Protein AF-A0A7H4PB86-F1 (afdb_monomer)

Foldseek 3Di:
DDDDDDAAQAEEEADDDLCVLVVVCCVVDVDNHHYHYDPAQLVVLQVQQVVCVVVLLRHGYEYEFEFAVRLLSCLVSQQVQQVVLGAYEYEYEDAQLVPPPPPDPNWDDDPVDPVDTSLVSSVVRALAEEECSAQVVVLVLVVVSCVQSLASQRHGYHYYYYYSVRSPDDDDDDVVSVPDDDDDHDDDDDDPVLVVVVVVLLLPWQQEEEDEDSQCVSVVCLVVVVVVLVVSLVRRYPPNVRSDHVNDDVDPPDCCQCFPVHDPVSLVSLLVTQEYEYEQDLCPPRNCVSVVSVVVPPHRYYHYDHPHPVSRCNRDDDPDDPDDDDDDPDDDDDDDDDDPDDDDDDDDDDDDDDDD

Secondary structure (DSSP, 8-state):
------SEEEEEE---GGGHHHHHHHHH--TTPEEEE-SSHHHHHHHHHHHHHHTTTS-EEEEEE-STHHHHHHHHHHHHHHHTT--EEEEEEE--TT--SSSPTT----TT-TT--GGGGHHHH-SEEEE-SSTTHHHHHHHHHHHHHH-TTT-SEEEEEEETTGGG------HHHHSPP------PPPPHHHHHHHHHHHHH-SSEEEEE-HHHHHTT-HHHHHHHHHHHHHHH-SSTTS---TT-SS-S-----SSTTS-HHHHHHHHT-SEEEEES----HHHHHHHHHHTTSTT-EEEEE-S-HHHHHTT---SS------------PPPP--------------------

pLDDT: mean 74.35, std 25.49, range [21.22, 98.75]

Mean predicted aligned error: 12.19 Å

Radius of gyration: 25.74 Å; Cα contacts (8 Å, |Δi|>4): 543; chains: 1; bounding box: 58×72×65 Å

Structure (mmCIF, N/CA/C/O backbone):
data_AF-A0A7H4PB86-F1
#
_entry.id   AF-A0A7H4PB86-F1
#
loop_
_atom_site.group_PDB
_atom_site.id
_atom_site.type_symbol
_atom_site.label_atom_id
_atom_site.label_alt_id
_atom_site.label_comp_id
_atom_site.label_asym_id
_atom_site.label_entity_id
_atom_site.label_seq_id
_atom_site.pdbx_PDB_ins_code
_atom_site.Cartn_x
_atom_site.Cartn_y
_atom_site.Cartn_z
_atom_site.occupancy
_atom_site.B_iso_or_equiv
_atom_site.auth_seq_id
_atom_site.auth_comp_id
_atom_site.auth_asym_id
_atom_site.auth_atom_id
_atom_site.pdbx_PDB_model_num
ATOM 1 N N . MET A 1 1 ? -28.461 5.124 -7.183 1.00 43.75 1 MET A N 1
ATOM 2 C CA . MET A 1 1 ? -27.280 4.560 -7.883 1.00 43.75 1 MET A CA 1
ATOM 3 C C . MET A 1 1 ? -25.994 4.919 -7.143 1.00 43.75 1 MET A C 1
ATOM 5 O O . MET A 1 1 ? -25.852 6.053 -6.702 1.00 43.75 1 MET A O 1
ATOM 9 N N . ALA A 1 2 ? -25.059 3.979 -6.976 1.00 64.19 2 ALA A N 1
ATOM 10 C CA . ALA A 1 2 ? -23.764 4.270 -6.355 1.00 64.19 2 ALA A CA 1
ATOM 11 C C . ALA A 1 2 ? -22.900 5.148 -7.283 1.00 64.19 2 ALA A C 1
ATOM 13 O O . ALA A 1 2 ? -22.691 4.803 -8.445 1.00 64.19 2 ALA A O 1
ATOM 14 N N . LYS A 1 3 ? -22.388 6.279 -6.777 1.00 76.19 3 LYS A N 1
ATOM 15 C CA . LYS A 1 3 ? -21.537 7.202 -7.547 1.00 76.19 3 LYS A CA 1
ATOM 16 C C . LYS A 1 3 ? -20.214 6.515 -7.912 1.00 76.19 3 LYS A C 1
ATOM 18 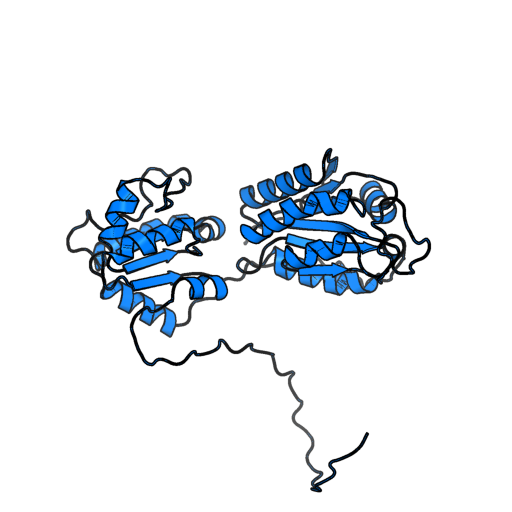O O . LYS A 1 3 ? -19.423 6.191 -7.020 1.00 76.19 3 LYS A O 1
ATOM 23 N N . LYS A 1 4 ? -19.989 6.288 -9.211 1.00 83.69 4 LYS A N 1
ATOM 24 C CA . LYS A 1 4 ? -18.736 5.749 -9.764 1.00 83.69 4 LYS A CA 1
ATOM 25 C C . LYS A 1 4 ? -17.673 6.851 -9.789 1.00 83.69 4 LYS A C 1
ATOM 27 O O . LYS A 1 4 ? -17.987 8.010 -10.046 1.00 83.69 4 LYS A O 1
ATOM 32 N N . HIS A 1 5 ? -16.425 6.493 -9.509 1.00 87.00 5 HIS A N 1
ATOM 33 C CA . HIS A 1 5 ? -15.279 7.396 -9.612 1.00 87.00 5 HIS A CA 1
ATOM 34 C C . HIS A 1 5 ? -14.124 6.649 -10.269 1.00 87.00 5 HIS A C 1
ATOM 36 O O . HIS A 1 5 ? -13.956 5.456 -10.020 1.00 87.00 5 HIS A O 1
ATOM 42 N N . LYS A 1 6 ? -13.329 7.352 -11.078 1.00 90.81 6 LYS A N 1
ATOM 43 C CA . LYS A 1 6 ? -12.067 6.822 -11.597 1.00 90.81 6 LYS A CA 1
ATOM 44 C C . LYS A 1 6 ? -11.069 6.692 -10.447 1.00 90.81 6 LYS A C 1
ATOM 46 O O . LYS A 1 6 ? -10.888 7.655 -9.695 1.00 90.81 6 LYS A O 1
ATOM 51 N N . PHE A 1 7 ? -10.487 5.503 -10.290 1.00 94.56 7 PHE A N 1
ATOM 52 C CA . PHE A 1 7 ? -9.595 5.198 -9.172 1.00 94.56 7 PHE A CA 1
ATOM 53 C C . PHE A 1 7 ? -8.207 5.811 -9.382 1.00 94.56 7 PHE A C 1
ATOM 55 O O . PHE A 1 7 ? -7.766 6.590 -8.546 1.00 94.56 7 PHE A O 1
ATOM 62 N N . VAL A 1 8 ? -7.563 5.555 -10.523 1.00 95.62 8 VAL A N 1
ATOM 63 C CA . VAL A 1 8 ? -6.293 6.197 -10.896 1.00 95.62 8 VAL A CA 1
ATOM 64 C C . VAL A 1 8 ? -6.599 7.497 -11.638 1.00 95.62 8 VAL A C 1
ATOM 66 O O . VAL A 1 8 ? -7.150 7.475 -12.738 1.00 95.62 8 VAL A O 1
ATOM 69 N N . LYS A 1 9 ? -6.331 8.643 -11.004 1.00 96.06 9 LYS A N 1
ATOM 70 C CA . LYS A 1 9 ? -6.653 9.973 -11.560 1.00 96.06 9 LYS A CA 1
ATOM 71 C C . LYS A 1 9 ? -5.494 10.580 -12.352 1.00 96.06 9 LYS A C 1
ATOM 73 O O . LYS A 1 9 ? -5.703 11.445 -13.199 1.00 96.06 9 LYS A O 1
ATOM 78 N N . GLY A 1 10 ? -4.280 10.162 -12.043 1.00 96.56 10 GLY A N 1
ATOM 79 C CA . GLY A 1 10 ? -3.077 10.687 -12.655 1.00 96.56 10 GLY A CA 1
ATOM 80 C C . GLY A 1 10 ? -1.868 9.857 -12.280 1.00 96.56 10 GLY A C 1
ATOM 81 O O . GLY A 1 10 ? -1.976 8.904 -11.499 1.00 96.56 10 GLY A O 1
ATOM 82 N N . ILE A 1 11 ? -0.726 10.277 -12.798 1.00 96.81 11 ILE A N 1
ATOM 83 C CA . ILE A 1 11 ? 0.571 9.680 -12.530 1.00 96.81 11 ILE A CA 1
ATOM 84 C C . ILE A 1 11 ? 1.605 10.784 -12.333 1.00 96.81 11 ILE A C 1
ATOM 86 O O . ILE A 1 11 ? 1.648 11.750 -13.091 1.00 96.81 11 ILE A O 1
ATOM 90 N N . PHE A 1 12 ? 2.412 10.664 -11.286 1.00 96.69 12 PHE A N 1
ATOM 91 C CA . PHE A 1 12 ? 3.647 11.416 -11.167 1.00 96.69 12 PHE A CA 1
ATOM 92 C C . PHE A 1 12 ? 4.760 10.663 -11.873 1.00 96.69 12 PHE A C 1
ATOM 94 O O . PHE A 1 12 ? 4.956 9.473 -11.622 1.00 96.69 12 PHE A O 1
ATOM 101 N N . ALA A 1 13 ? 5.504 11.385 -12.695 1.00 92.88 13 ALA A N 1
ATOM 102 C CA . ALA A 1 13 ? 6.687 10.880 -13.351 1.00 92.88 13 ALA A CA 1
ATOM 103 C C . ALA A 1 13 ? 7.832 11.872 -13.164 1.00 92.88 13 ALA A C 1
ATOM 105 O O . ALA A 1 13 ? 7.675 13.085 -13.296 1.00 92.88 13 ALA A O 1
ATOM 106 N N . ILE A 1 14 ? 9.000 11.339 -12.847 1.00 89.56 14 ILE A N 1
ATOM 107 C CA . ILE A 1 14 ? 10.266 11.949 -13.249 1.00 89.56 14 ILE A CA 1
ATOM 108 C C . ILE A 1 14 ? 10.686 11.152 -14.482 1.00 89.56 14 ILE A C 1
ATOM 110 O O . ILE A 1 14 ? 10.362 9.969 -14.549 1.00 89.56 14 ILE A O 1
ATOM 114 N N . PHE A 1 15 ? 11.328 11.761 -15.475 1.00 75.19 15 PHE A N 1
ATOM 115 C CA . PHE A 1 15 ? 11.765 11.057 -16.687 1.00 75.19 15 PHE A CA 1
ATOM 116 C C . PHE A 1 15 ? 13.292 11.017 -16.764 1.00 75.19 15 PHE A C 1
ATOM 118 O O . PHE A 1 15 ? 13.976 11.869 -16.206 1.00 75.19 15 PHE A O 1
ATOM 125 N N . GLY A 1 16 ? 13.817 9.940 -17.345 1.00 65.56 16 GLY A N 1
ATOM 126 C CA . GLY A 1 16 ? 15.235 9.572 -17.411 1.00 65.56 16 GLY A CA 1
ATOM 127 C C . GLY A 1 16 ? 15.381 8.300 -18.243 1.00 65.56 16 GLY A C 1
ATOM 128 O O . GLY A 1 16 ? 14.370 7.685 -18.583 1.00 65.56 16 GLY A O 1
ATOM 129 N N . THR A 1 17 ? 16.610 7.922 -18.580 1.00 60.84 17 THR A N 1
ATOM 130 C CA . THR A 1 17 ? 16.936 7.022 -19.700 1.00 60.84 17 THR A CA 1
ATOM 131 C C . THR A 1 17 ? 16.309 5.623 -19.627 1.00 60.84 17 THR A C 1
ATOM 133 O O . THR A 1 17 ? 15.982 5.077 -20.673 1.00 60.84 17 THR A O 1
ATOM 136 N N . GLN A 1 18 ? 16.049 5.058 -18.439 1.00 54.69 18 GLN A N 1
ATOM 137 C CA . GLN A 1 18 ? 15.464 3.704 -18.304 1.00 54.69 18 GLN A CA 1
ATOM 138 C C . GLN A 1 18 ? 13.918 3.660 -18.304 1.00 54.69 18 GLN A C 1
ATOM 140 O O . GLN A 1 18 ? 13.319 2.722 -17.781 1.00 54.69 18 GLN A O 1
ATOM 145 N N . ARG A 1 19 ? 13.241 4.691 -18.834 1.00 57.97 19 ARG A N 1
ATOM 146 C CA . ARG A 1 19 ? 11.763 4.821 -18.830 1.00 57.97 19 ARG A CA 1
ATOM 147 C C . ARG A 1 19 ? 11.136 4.915 -20.226 1.00 57.97 19 ARG A C 1
ATOM 149 O O . ARG A 1 19 ? 10.009 5.393 -20.332 1.00 57.97 19 ARG A O 1
ATOM 156 N N . ALA A 1 20 ? 11.844 4.498 -21.280 1.00 62.56 20 ALA A N 1
ATOM 157 C CA . ALA A 1 20 ? 11.410 4.717 -22.664 1.00 62.56 20 ALA A CA 1
ATOM 158 C C . ALA A 1 20 ? 9.977 4.213 -22.926 1.00 62.56 20 ALA A C 1
ATOM 160 O O . ALA A 1 20 ? 9.160 4.995 -23.393 1.00 62.56 20 ALA A O 1
ATOM 161 N N . GLY A 1 21 ? 9.630 2.986 -22.513 1.00 80.00 21 GLY A N 1
ATOM 162 C CA . GLY A 1 21 ? 8.292 2.430 -22.754 1.00 80.00 21 GLY A CA 1
ATOM 163 C C . GLY A 1 21 ? 7.171 3.182 -22.028 1.00 80.00 21 GLY A C 1
ATOM 164 O O . GLY A 1 21 ? 6.272 3.720 -22.668 1.00 80.00 21 GLY A O 1
ATOM 165 N N . ASN A 1 22 ? 7.233 3.301 -20.696 1.00 85.00 22 ASN A N 1
ATOM 166 C CA . ASN A 1 22 ? 6.184 4.005 -19.940 1.00 85.00 22 ASN A CA 1
ATOM 167 C C . ASN A 1 22 ? 6.091 5.502 -20.263 1.00 85.00 22 ASN A C 1
ATOM 169 O O . ASN A 1 22 ? 4.996 6.062 -20.276 1.00 85.00 22 ASN A O 1
ATOM 173 N N . GLY A 1 23 ? 7.231 6.168 -20.459 1.00 86.88 23 GLY A N 1
ATOM 174 C CA . GLY A 1 23 ? 7.268 7.588 -20.802 1.00 86.88 23 GLY A CA 1
ATOM 175 C C . GLY A 1 23 ? 6.627 7.846 -22.158 1.00 86.88 23 GLY A C 1
ATOM 176 O O . GLY A 1 23 ? 5.720 8.671 -22.246 1.00 86.88 23 GLY A O 1
ATOM 177 N N . GLN A 1 24 ? 7.025 7.072 -23.169 1.00 88.81 24 GLN A N 1
ATOM 178 C CA . GLN A 1 24 ? 6.447 7.140 -24.507 1.00 88.81 24 GLN A CA 1
ATOM 179 C C . GLN A 1 24 ? 4.954 6.795 -24.496 1.00 88.81 24 GLN A C 1
ATOM 181 O O . GLN A 1 24 ? 4.170 7.508 -25.112 1.00 88.81 24 GLN A O 1
ATOM 186 N N . ALA A 1 25 ? 4.532 5.768 -23.749 1.00 89.75 25 ALA A N 1
ATOM 187 C CA . ALA A 1 25 ? 3.118 5.414 -23.628 1.00 89.75 25 ALA A CA 1
ATOM 188 C C . ALA A 1 25 ? 2.279 6.569 -23.053 1.00 89.75 25 ALA A C 1
ATOM 190 O O . ALA A 1 25 ? 1.203 6.860 -23.562 1.00 89.75 25 ALA A O 1
ATOM 191 N N . LEU A 1 26 ? 2.776 7.266 -22.023 1.00 90.75 26 LEU A N 1
ATOM 192 C CA . LEU A 1 26 ? 2.083 8.420 -21.436 1.00 90.75 26 LEU A CA 1
ATOM 193 C C . LEU A 1 26 ? 2.061 9.646 -22.355 1.00 90.75 26 LEU A C 1
ATOM 195 O O . LEU A 1 26 ? 1.122 10.438 -22.276 1.00 90.75 26 LEU A O 1
ATOM 199 N N . GLU A 1 27 ? 3.094 9.826 -23.174 1.00 89.69 27 GLU A N 1
ATOM 200 C CA . GLU A 1 27 ? 3.161 10.897 -24.168 1.00 89.69 27 GLU A CA 1
ATOM 201 C C . GLU A 1 27 ? 2.201 10.642 -25.336 1.00 89.69 27 GLU A C 1
ATOM 203 O O . GLU A 1 27 ? 1.472 11.549 -25.735 1.00 89.69 27 GLU A O 1
ATOM 208 N N . GLN A 1 28 ? 2.162 9.407 -25.844 1.00 92.50 28 GLN A N 1
ATOM 209 C CA . GLN A 1 28 ? 1.299 9.004 -26.954 1.00 92.50 28 GLN A CA 1
ATOM 210 C C . GLN A 1 28 ? -0.176 8.935 -26.544 1.00 92.50 28 GLN A C 1
ATOM 212 O O . GLN A 1 28 ? -1.033 9.468 -27.247 1.00 92.50 28 GLN A O 1
ATOM 217 N N . ASP A 1 29 ? -0.476 8.291 -25.412 1.00 91.50 29 ASP A N 1
ATOM 218 C CA . ASP A 1 29 ? -1.831 8.176 -24.880 1.00 91.50 29 ASP A CA 1
ATOM 219 C C . ASP A 1 29 ? -1.836 8.003 -23.350 1.00 91.50 29 ASP A C 1
ATOM 221 O O . ASP A 1 29 ? -1.812 6.905 -22.790 1.00 91.50 29 ASP A O 1
ATOM 225 N N . SER A 1 30 ? -1.953 9.121 -22.632 1.00 88.88 30 SER A N 1
ATOM 226 C CA . SER A 1 30 ? -2.203 9.106 -21.181 1.00 88.88 30 SER A CA 1
ATOM 227 C C . SER A 1 30 ? -3.658 8.761 -20.811 1.00 88.88 30 SER A C 1
ATOM 229 O O . SER A 1 30 ? -4.023 8.725 -19.624 1.00 88.88 30 SER A O 1
ATOM 231 N N . GLY A 1 31 ? -4.524 8.516 -21.797 1.00 89.38 31 GLY A N 1
ATOM 232 C CA . GLY A 1 31 ? -5.966 8.419 -21.638 1.00 89.38 31 GLY A CA 1
ATOM 233 C C . GLY A 1 31 ? -6.522 9.674 -20.965 1.00 89.38 31 GLY A C 1
ATOM 234 O O . GLY A 1 31 ? -6.202 10.804 -21.310 1.00 89.38 31 GLY A O 1
ATOM 235 N N . GLU A 1 32 ? -7.346 9.493 -19.930 1.00 89.19 32 GLU A N 1
ATOM 236 C CA . GLU A 1 32 ? -7.837 10.623 -19.115 1.00 89.19 32 GLU A CA 1
ATOM 237 C C . GLU A 1 32 ? -6.979 10.870 -17.851 1.00 89.19 32 GLU A C 1
ATOM 239 O O . GLU A 1 32 ? -7.459 11.473 -16.882 1.00 89.19 32 GLU A O 1
ATOM 244 N N . MET A 1 33 ? -5.767 10.307 -17.765 1.00 93.38 33 MET A N 1
ATOM 245 C CA . MET A 1 33 ? -4.874 10.535 -16.623 1.00 93.38 33 MET A CA 1
ATOM 246 C C . MET A 1 33 ? -4.128 11.856 -16.779 1.00 93.38 33 MET A C 1
ATOM 248 O O . MET A 1 33 ? -3.623 12.186 -17.841 1.00 93.38 33 MET A O 1
ATOM 252 N N . ARG A 1 34 ? -3.997 12.606 -15.682 1.00 94.31 34 ARG A N 1
ATOM 253 C CA . ARG A 1 34 ? -3.082 13.755 -15.654 1.00 94.31 34 ARG A CA 1
ATOM 254 C C . ARG A 1 34 ? -1.664 13.287 -15.353 1.00 94.31 34 ARG A C 1
ATOM 256 O O . ARG A 1 34 ? -1.455 12.638 -14.325 1.00 94.31 34 ARG A O 1
ATOM 263 N N . VAL A 1 35 ? -0.716 13.657 -16.207 1.00 94.75 35 VAL A N 1
ATOM 264 C CA . VAL A 1 35 ? 0.718 13.448 -15.977 1.00 94.75 35 VAL A CA 1
ATOM 265 C C . VAL A 1 35 ? 1.273 14.645 -15.209 1.00 94.75 35 VAL A C 1
ATOM 267 O O . VAL A 1 35 ? 1.065 15.796 -15.587 1.00 94.75 35 VAL A O 1
ATOM 270 N N . TYR A 1 36 ? 1.947 14.375 -14.097 1.00 95.06 36 TYR A N 1
ATOM 271 C CA . TYR A 1 36 ? 2.558 15.385 -13.246 1.00 95.06 36 TYR A CA 1
ATOM 272 C C . TYR A 1 36 ? 4.072 15.190 -13.220 1.00 95.06 36 TYR A C 1
ATOM 274 O O . TYR A 1 36 ? 4.552 14.126 -12.831 1.00 95.06 36 TYR A O 1
ATOM 282 N N . GLN A 1 37 ? 4.828 16.231 -13.558 1.00 92.69 37 GLN A N 1
ATOM 283 C CA . GLN A 1 37 ? 6.284 16.185 -13.464 1.00 92.69 37 GLN A CA 1
ATOM 284 C C . GLN A 1 37 ? 6.727 16.299 -11.998 1.00 92.69 37 GLN A C 1
ATOM 286 O O . GLN A 1 37 ? 6.513 17.325 -11.346 1.00 92.69 37 GLN A O 1
ATOM 291 N N . GLY A 1 38 ? 7.361 15.253 -11.476 1.00 91.38 38 GLY A N 1
ATOM 292 C CA . GLY A 1 38 ? 8.041 15.291 -10.185 1.00 91.38 38 GLY A CA 1
ATOM 293 C C . GLY A 1 38 ? 9.376 16.040 -10.269 1.00 91.38 38 GLY A C 1
ATOM 294 O O . GLY A 1 38 ? 9.993 16.143 -11.327 1.00 91.38 38 GLY A O 1
ATOM 295 N N . ARG A 1 39 ? 9.845 16.557 -9.131 1.00 92.62 39 ARG A N 1
ATOM 296 C CA . ARG A 1 39 ? 11.220 17.081 -8.972 1.00 92.62 39 ARG A CA 1
ATOM 297 C C . ARG A 1 39 ? 12.068 16.251 -8.009 1.00 92.62 39 ARG A C 1
ATOM 299 O O . ARG A 1 39 ? 13.279 16.396 -7.976 1.00 92.62 39 ARG A O 1
ATOM 306 N N . ASN A 1 40 ? 11.415 15.386 -7.241 1.00 95.06 40 ASN A N 1
ATOM 307 C CA . ASN A 1 40 ? 12.013 14.414 -6.342 1.00 95.06 40 ASN A CA 1
ATOM 308 C C . ASN A 1 40 ? 11.012 13.257 -6.156 1.00 95.06 40 ASN A C 1
ATOM 310 O O . ASN A 1 40 ? 9.820 13.510 -5.926 1.00 95.06 40 ASN A O 1
ATOM 314 N N . GLU A 1 41 ? 11.465 12.006 -6.278 1.00 96.69 41 GLU A N 1
ATOM 315 C CA . GLU A 1 41 ? 10.575 10.839 -6.253 1.00 96.69 41 GLU A CA 1
ATOM 316 C C . GLU A 1 41 ? 9.943 10.598 -4.874 1.00 96.69 41 GLU A C 1
ATOM 318 O O . GLU A 1 41 ? 8.783 10.190 -4.778 1.00 96.69 41 GLU A O 1
ATOM 323 N N . GLN A 1 42 ? 10.654 10.922 -3.792 1.00 97.62 42 GLN A N 1
ATOM 324 C CA . GLN A 1 42 ? 10.097 10.851 -2.441 1.00 97.62 42 GLN A CA 1
ATOM 325 C C . GLN A 1 42 ? 8.950 11.858 -2.277 1.00 97.62 42 GLN A C 1
ATOM 327 O O . GLN A 1 42 ? 7.862 11.520 -1.799 1.00 97.62 42 GLN A O 1
ATOM 332 N N . GLY A 1 43 ? 9.181 13.101 -2.712 1.00 97.56 43 GLY A N 1
ATOM 333 C CA . GLY A 1 43 ? 8.207 14.187 -2.647 1.00 97.56 43 GLY A CA 1
ATOM 334 C C . GLY A 1 43 ? 6.931 13.861 -3.418 1.00 97.56 43 GLY A C 1
ATOM 335 O O . GLY A 1 43 ? 5.833 13.969 -2.868 1.00 97.56 43 GLY A O 1
ATOM 336 N N . MET A 1 44 ? 7.054 13.390 -4.663 1.00 97.00 44 MET A N 1
ATOM 337 C CA . MET A 1 44 ? 5.885 13.048 -5.481 1.00 97.00 44 MET A CA 1
ATOM 338 C C . MET A 1 44 ? 5.080 11.877 -4.890 1.00 97.00 44 MET A C 1
ATOM 340 O O . MET A 1 44 ? 3.848 11.935 -4.854 1.00 97.00 44 MET A O 1
ATOM 344 N N . ALA A 1 45 ? 5.752 10.860 -4.338 1.00 98.06 45 ALA A N 1
ATOM 345 C CA . ALA A 1 45 ? 5.093 9.717 -3.709 1.00 98.06 45 ALA A CA 1
ATOM 346 C C . ALA A 1 45 ? 4.373 10.101 -2.400 1.00 98.06 45 ALA A C 1
ATOM 348 O O . ALA A 1 45 ? 3.266 9.621 -2.116 1.00 98.06 45 ALA A O 1
ATOM 349 N N . HIS A 1 46 ? 4.923 11.039 -1.623 1.00 98.38 46 HIS A N 1
ATOM 350 C CA . HIS A 1 46 ? 4.220 11.613 -0.473 1.00 98.38 46 HIS A CA 1
ATOM 351 C C . HIS A 1 46 ? 3.027 12.486 -0.881 1.00 98.38 46 HIS A C 1
ATOM 353 O O . HIS A 1 46 ? 1.977 12.404 -0.236 1.00 98.38 46 HIS A O 1
ATOM 359 N N . VAL A 1 47 ? 3.129 13.263 -1.965 1.00 98.25 47 VAL A N 1
ATOM 360 C CA . VAL A 1 47 ? 1.988 14.018 -2.514 1.00 98.25 47 VAL A CA 1
ATOM 361 C C . VAL A 1 47 ? 0.878 13.064 -2.959 1.00 98.25 47 VAL A C 1
ATOM 363 O O . VAL A 1 47 ? -0.281 13.269 -2.589 1.00 98.25 47 VAL A O 1
ATOM 366 N N . ALA A 1 48 ? 1.212 11.982 -3.667 1.00 98.25 48 ALA A N 1
ATOM 367 C CA . ALA A 1 48 ? 0.259 10.942 -4.055 1.00 98.25 48 ALA A CA 1
ATOM 368 C C . ALA A 1 48 ? -0.433 10.302 -2.837 1.00 98.25 48 ALA A C 1
ATOM 370 O O . ALA A 1 48 ? -1.663 10.181 -2.802 1.00 98.25 48 ALA A O 1
ATOM 371 N N . THR A 1 49 ? 0.333 9.987 -1.789 1.00 97.62 49 THR A N 1
ATOM 372 C CA . THR A 1 49 ? -0.194 9.472 -0.513 1.00 97.62 49 THR A CA 1
ATOM 373 C C . THR A 1 49 ? -1.136 10.483 0.159 1.00 97.62 49 THR A C 1
ATOM 375 O O . THR A 1 49 ? -2.222 10.129 0.631 1.00 97.62 49 THR A O 1
ATOM 378 N N . GLY A 1 50 ? -0.765 11.767 0.177 1.00 96.75 50 GLY A N 1
ATOM 379 C CA . GLY A 1 50 ? -1.593 12.856 0.698 1.00 96.75 50 GLY A CA 1
ATOM 380 C C . GLY A 1 50 ? -2.901 13.022 -0.081 1.00 96.75 50 GLY A C 1
ATOM 381 O O . GLY A 1 50 ? -3.977 13.115 0.521 1.00 96.75 50 GLY A O 1
ATOM 382 N N . PHE A 1 51 ? -2.829 12.966 -1.412 1.00 97.81 51 PHE A N 1
ATOM 383 C CA . PHE A 1 51 ? -3.988 13.000 -2.301 1.00 97.81 51 PHE A CA 1
ATOM 384 C C . PHE A 1 51 ? -4.941 11.831 -2.030 1.00 97.81 51 PHE A C 1
ATOM 386 O O . PHE A 1 51 ? -6.148 12.042 -1.867 1.00 97.81 51 PHE A O 1
ATOM 393 N N . ALA A 1 52 ? -4.415 10.608 -1.915 1.00 96.56 52 ALA A N 1
ATOM 394 C CA . ALA A 1 52 ? -5.212 9.424 -1.607 1.00 96.56 52 ALA A CA 1
ATOM 395 C C . ALA A 1 52 ? -5.892 9.543 -0.235 1.00 96.56 52 ALA A C 1
ATOM 397 O O . ALA A 1 52 ? -7.090 9.270 -0.092 1.00 96.56 52 ALA A O 1
ATOM 398 N N . ARG A 1 53 ? -5.168 10.040 0.776 1.00 92.31 53 ARG A N 1
ATOM 399 C CA . ARG A 1 53 ? -5.709 10.300 2.119 1.00 92.31 53 ARG A CA 1
ATOM 400 C C . ARG A 1 53 ? -6.840 11.331 2.099 1.00 92.31 53 ARG A C 1
ATOM 402 O O . ARG A 1 53 ? -7.860 11.120 2.767 1.00 92.31 53 ARG A O 1
ATOM 409 N N . GLN A 1 54 ? -6.686 12.420 1.347 1.00 92.62 54 GLN A N 1
ATOM 410 C CA . GLN A 1 54 ? -7.706 13.467 1.222 1.00 92.62 54 GLN A CA 1
ATOM 411 C C . GLN A 1 54 ? -8.924 12.992 0.421 1.00 92.62 54 GLN A C 1
ATOM 413 O O . GLN A 1 54 ? -10.065 13.292 0.775 1.00 92.62 54 GLN A O 1
ATOM 418 N N . SER A 1 55 ? -8.696 12.140 -0.576 1.00 92.38 55 SER A N 1
ATOM 419 C CA . SER A 1 55 ? -9.734 11.473 -1.371 1.00 92.38 55 S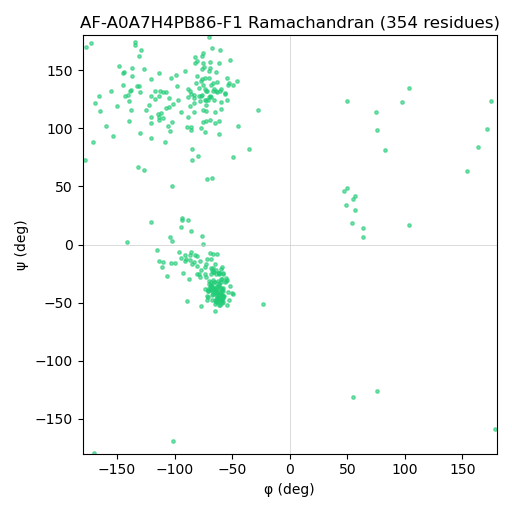ER A CA 1
ATOM 420 C C . SER A 1 55 ? -10.418 10.312 -0.636 1.00 92.38 55 SER A C 1
ATOM 422 O O . SER A 1 55 ? -11.223 9.586 -1.224 1.00 92.38 55 SER A O 1
ATOM 424 N N . LEU A 1 56 ? -10.133 10.126 0.660 1.00 89.88 56 LEU A N 1
ATOM 425 C CA . LEU A 1 56 ? -10.657 9.042 1.497 1.00 89.88 56 LEU A CA 1
ATOM 426 C C . LEU A 1 56 ? -10.377 7.649 0.911 1.00 89.88 56 LEU A C 1
ATOM 428 O O . LEU A 1 56 ? -11.241 6.777 0.979 1.00 89.88 56 LEU A O 1
ATOM 432 N N . ARG A 1 57 ? -9.183 7.459 0.332 1.00 92.25 57 ARG A N 1
ATOM 433 C CA . ARG A 1 57 ? -8.707 6.222 -0.317 1.00 92.25 57 ARG A CA 1
ATOM 434 C C . ARG A 1 57 ? -9.506 5.800 -1.558 1.00 92.25 57 ARG A C 1
ATOM 436 O O . ARG A 1 57 ? -9.388 4.672 -2.011 1.00 92.25 57 ARG A O 1
ATOM 443 N N . ARG A 1 58 ? -10.347 6.682 -2.112 1.00 91.50 58 ARG A N 1
ATOM 444 C CA . ARG A 1 58 ? -11.201 6.366 -3.278 1.00 91.50 58 ARG A CA 1
ATOM 445 C C . ARG A 1 58 ? -10.560 6.692 -4.618 1.00 91.50 58 ARG A C 1
ATOM 447 O O . ARG A 1 58 ? -11.108 6.310 -5.647 1.00 91.50 58 ARG A O 1
ATOM 454 N N . GLN A 1 59 ? -9.483 7.464 -4.594 1.00 95.12 59 GLN A N 1
ATOM 455 C CA . GLN A 1 59 ? -8.721 7.854 -5.767 1.00 95.12 59 GLN A CA 1
ATOM 456 C C . GLN A 1 59 ? -7.249 7.906 -5.385 1.00 95.12 59 GLN A C 1
ATOM 458 O O . GLN A 1 59 ? -6.931 8.251 -4.245 1.00 95.12 59 GLN A O 1
ATOM 463 N N . ILE A 1 60 ? -6.385 7.606 -6.343 1.00 97.56 60 ILE A N 1
ATOM 464 C CA . ILE A 1 60 ? -4.936 7.648 -6.208 1.00 97.56 60 ILE A CA 1
ATOM 465 C C . ILE A 1 60 ? -4.318 8.424 -7.367 1.00 97.56 60 ILE A C 1
ATOM 467 O O . ILE A 1 60 ? -4.941 8.630 -8.415 1.00 97.56 60 ILE A O 1
ATOM 471 N N . ILE A 1 61 ? -3.077 8.831 -7.151 1.00 98.12 61 ILE A N 1
ATOM 472 C CA . ILE A 1 61 ? -2.139 9.206 -8.201 1.00 98.12 61 ILE A CA 1
ATOM 473 C C . ILE A 1 61 ? -1.039 8.141 -8.139 1.00 98.12 61 ILE A C 1
ATOM 475 O O . ILE A 1 61 ? -0.565 7.842 -7.043 1.00 98.12 61 ILE A O 1
ATOM 479 N N . ALA A 1 62 ? -0.717 7.505 -9.262 1.00 97.75 62 ALA A N 1
ATOM 480 C CA . ALA A 1 62 ? 0.388 6.548 -9.330 1.00 97.75 62 ALA A CA 1
ATOM 481 C C . ALA A 1 62 ? 1.730 7.294 -9.368 1.00 97.75 62 ALA A C 1
ATOM 483 O O . ALA A 1 62 ? 1.763 8.482 -9.688 1.00 97.75 62 ALA A O 1
ATOM 484 N N . CYS A 1 63 ? 2.833 6.622 -9.064 1.00 97.31 63 CYS A N 1
ATOM 485 C CA . CYS A 1 63 ? 4.173 7.198 -9.171 1.00 97.31 63 CYS A CA 1
ATOM 486 C C . CYS A 1 63 ? 5.080 6.253 -9.951 1.00 97.31 63 CYS A C 1
ATOM 488 O O . CYS A 1 63 ? 5.136 5.066 -9.642 1.00 97.31 63 CYS A O 1
ATOM 490 N N . THR A 1 64 ? 5.805 6.783 -10.931 1.00 95.38 64 THR A N 1
ATOM 491 C CA . THR A 1 64 ? 6.838 6.046 -11.663 1.00 95.38 64 THR A CA 1
ATOM 492 C C . THR A 1 64 ? 8.194 6.727 -11.514 1.00 95.38 64 THR A C 1
ATOM 494 O O . THR A 1 64 ? 8.296 7.957 -11.476 1.00 95.38 64 THR A O 1
ATOM 497 N N . SER A 1 65 ? 9.240 5.912 -11.409 1.00 93.56 65 SER A N 1
ATOM 498 C CA . SER A 1 65 ? 10.636 6.331 -11.292 1.00 93.56 65 SER A CA 1
ATOM 499 C C . SER A 1 65 ? 11.526 5.514 -12.229 1.00 93.56 65 SER A C 1
ATOM 501 O O . SER A 1 65 ? 11.095 4.515 -12.799 1.00 93.56 65 SER A O 1
ATOM 503 N N . SER A 1 66 ? 12.789 5.917 -12.346 1.00 91.25 66 SER A N 1
ATOM 504 C CA . SER A 1 66 ? 13.858 5.090 -12.903 1.00 91.25 66 SER A CA 1
ATOM 505 C C . SER A 1 66 ? 14.179 3.948 -11.937 1.00 91.25 66 SER A C 1
ATOM 507 O O . SER A 1 66 ? 13.617 3.883 -10.838 1.00 91.25 66 SER A O 1
ATOM 509 N N . ILE A 1 67 ? 15.113 3.089 -12.334 1.00 90.81 67 ILE A N 1
ATOM 510 C CA . ILE A 1 67 ? 15.794 2.139 -11.451 1.00 90.81 67 ILE A CA 1
ATOM 511 C C . ILE A 1 67 ? 16.702 2.879 -10.441 1.00 90.81 67 ILE A C 1
ATOM 513 O O . ILE A 1 67 ? 16.935 4.090 -10.529 1.00 90.81 67 ILE A O 1
ATOM 517 N N . GLY A 1 68 ? 17.198 2.153 -9.439 1.00 91.56 68 GLY A N 1
ATOM 518 C CA . GLY A 1 68 ? 18.353 2.563 -8.654 1.00 91.56 68 GLY A CA 1
ATOM 519 C C . GLY A 1 68 ? 17.987 3.666 -7.667 1.00 91.56 68 GLY A C 1
ATOM 520 O O . GLY A 1 68 ? 17.028 3.494 -6.910 1.00 91.56 68 GLY A O 1
ATOM 521 N N . PRO A 1 69 ? 18.686 4.815 -7.655 1.00 92.56 69 PRO A N 1
ATOM 522 C CA . PRO A 1 69 ? 18.418 5.884 -6.697 1.00 92.56 69 PRO A CA 1
ATOM 523 C C . PRO A 1 69 ? 17.007 6.471 -6.851 1.00 92.56 69 PRO A C 1
ATOM 525 O O . PRO A 1 69 ? 16.362 6.783 -5.851 1.00 92.56 69 PRO A O 1
ATOM 528 N N . GLY A 1 70 ? 16.485 6.563 -8.081 1.00 92.25 70 GLY A N 1
ATOM 529 C CA . GLY A 1 70 ? 15.124 7.055 -8.320 1.00 92.25 70 GLY A CA 1
ATOM 530 C C . GLY A 1 70 ? 14.065 6.145 -7.693 1.00 92.25 70 GLY A C 1
ATOM 531 O O . GLY A 1 70 ? 13.115 6.623 -7.072 1.00 92.25 70 GLY A O 1
ATOM 532 N N . ALA A 1 71 ? 14.264 4.829 -7.792 1.00 94.44 71 ALA A N 1
ATOM 533 C CA . ALA A 1 71 ? 13.435 3.845 -7.111 1.00 94.44 71 ALA A CA 1
ATOM 534 C C . ALA A 1 71 ? 13.612 3.911 -5.585 1.00 94.44 71 ALA A C 1
ATOM 536 O O . ALA A 1 71 ? 12.622 4.003 -4.855 1.00 94.44 71 ALA A O 1
ATOM 537 N N . ALA A 1 72 ? 14.857 3.954 -5.096 1.00 96.25 72 ALA A N 1
ATOM 538 C CA . ALA A 1 72 ? 15.165 4.033 -3.666 1.00 96.25 72 ALA A CA 1
ATOM 539 C C . ALA A 1 72 ? 14.447 5.201 -2.973 1.00 96.25 72 ALA A C 1
ATOM 541 O O . ALA A 1 72 ? 13.884 5.038 -1.888 1.00 96.25 72 ALA A O 1
ATOM 542 N N . ASN A 1 73 ? 14.394 6.360 -3.633 1.00 96.81 73 ASN A N 1
ATOM 543 C CA . ASN A 1 73 ? 13.738 7.564 -3.125 1.00 96.81 73 ASN A CA 1
ATOM 544 C C . ASN A 1 73 ? 12.245 7.358 -2.797 1.00 96.81 73 ASN A C 1
ATOM 546 O O . ASN A 1 73 ? 11.699 8.057 -1.943 1.00 96.81 73 ASN A O 1
ATOM 550 N N . MET A 1 74 ? 11.558 6.393 -3.420 1.00 97.69 74 MET A N 1
ATOM 551 C CA . MET A 1 74 ? 10.143 6.122 -3.129 1.00 97.69 74 MET A CA 1
ATOM 552 C C . MET A 1 74 ? 9.925 5.163 -1.948 1.00 97.69 74 MET A C 1
ATOM 554 O O . MET A 1 74 ? 8.799 5.087 -1.447 1.00 97.69 74 MET A O 1
ATOM 558 N N . ILE A 1 75 ? 10.955 4.460 -1.459 1.00 98.31 75 ILE A N 1
ATOM 559 C CA . ILE A 1 75 ? 10.830 3.442 -0.393 1.00 98.31 75 ILE A CA 1
ATOM 560 C C . ILE A 1 75 ? 10.246 4.051 0.886 1.00 98.31 75 ILE A C 1
ATOM 562 O O . ILE A 1 75 ? 9.314 3.497 1.475 1.00 98.31 75 ILE A O 1
ATOM 566 N N . THR A 1 76 ? 10.721 5.231 1.291 1.00 98.19 76 THR A N 1
ATOM 567 C CA . THR A 1 76 ? 10.216 5.936 2.482 1.00 98.19 76 THR A CA 1
ATOM 568 C C . THR A 1 76 ? 8.725 6.256 2.364 1.00 98.19 76 THR A C 1
ATOM 570 O O . THR A 1 76 ? 7.956 6.106 3.323 1.00 98.19 76 THR A O 1
ATOM 573 N N . ALA A 1 77 ? 8.279 6.661 1.174 1.00 97.88 77 ALA A N 1
ATOM 574 C CA . ALA A 1 77 ? 6.872 6.928 0.913 1.00 97.88 77 ALA A CA 1
ATOM 575 C C . ALA A 1 77 ? 6.042 5.635 0.875 1.00 97.88 77 ALA A C 1
ATOM 577 O O . ALA A 1 77 ? 4.942 5.622 1.430 1.00 97.88 77 ALA A O 1
ATOM 578 N N . ALA A 1 78 ? 6.579 4.545 0.318 1.00 98.50 78 ALA A N 1
ATOM 579 C CA . ALA A 1 78 ? 5.952 3.223 0.337 1.00 98.50 78 ALA A CA 1
ATOM 580 C C . ALA A 1 78 ? 5.715 2.737 1.775 1.00 98.50 78 ALA A C 1
ATOM 582 O O . ALA A 1 78 ? 4.584 2.410 2.148 1.00 98.50 78 ALA A O 1
ATOM 583 N N . ALA A 1 79 ? 6.754 2.800 2.613 1.00 98.25 79 ALA A N 1
ATOM 584 C CA . ALA A 1 79 ? 6.677 2.466 4.031 1.00 98.25 79 ALA A CA 1
ATOM 585 C C . ALA A 1 79 ? 5.629 3.324 4.748 1.00 98.25 79 ALA A C 1
ATOM 587 O O . ALA A 1 79 ? 4.768 2.805 5.460 1.00 98.25 79 ALA A O 1
ATOM 588 N N . THR A 1 80 ? 5.638 4.637 4.499 1.00 96.94 80 THR A N 1
ATOM 589 C CA . THR A 1 80 ? 4.666 5.574 5.080 1.00 96.94 80 THR A CA 1
ATOM 590 C C . THR A 1 80 ? 3.232 5.233 4.671 1.00 96.94 80 THR A C 1
ATOM 592 O O . THR A 1 80 ? 2.332 5.222 5.518 1.00 96.94 80 THR A O 1
ATOM 595 N N . ALA A 1 81 ? 2.996 4.950 3.390 1.00 97.00 81 ALA A N 1
ATOM 596 C CA . ALA A 1 81 ? 1.680 4.604 2.868 1.00 97.00 81 ALA A CA 1
ATOM 597 C C . ALA A 1 81 ? 1.170 3.293 3.483 1.00 97.00 81 ALA A C 1
ATOM 599 O O . ALA A 1 81 ? 0.068 3.264 4.039 1.00 97.00 81 ALA A O 1
ATOM 600 N N . THR A 1 82 ? 1.996 2.245 3.490 1.00 96.44 82 THR A N 1
ATOM 601 C CA . THR A 1 82 ? 1.670 0.941 4.083 1.00 96.44 82 THR A CA 1
ATOM 602 C C . THR A 1 82 ? 1.420 1.035 5.584 1.00 96.44 82 THR A C 1
ATOM 604 O O . THR A 1 82 ? 0.384 0.567 6.064 1.00 96.44 82 THR A O 1
ATOM 607 N N . ALA A 1 83 ? 2.287 1.729 6.325 1.00 91.88 83 ALA A N 1
ATOM 608 C CA . ALA A 1 83 ? 2.131 1.932 7.764 1.00 91.88 83 ALA A CA 1
ATOM 609 C C . ALA A 1 83 ? 0.844 2.691 8.122 1.00 91.88 83 ALA A C 1
ATOM 611 O O . ALA A 1 83 ? 0.325 2.525 9.224 1.00 91.88 83 ALA A O 1
ATOM 612 N N . ASN A 1 84 ? 0.296 3.504 7.214 1.00 89.88 84 ASN A N 1
ATOM 613 C CA . ASN A 1 84 ? -0.946 4.258 7.417 1.00 89.88 84 ASN A CA 1
ATOM 614 C C . ASN A 1 84 ? -2.162 3.658 6.681 1.00 89.88 84 ASN A C 1
ATOM 616 O O . ASN A 1 84 ? -3.250 4.259 6.680 1.00 89.88 84 ASN A O 1
ATOM 620 N N . ARG A 1 85 ? -1.996 2.477 6.066 1.00 91.31 85 ARG A N 1
ATOM 621 C CA . ARG A 1 85 ? -2.990 1.812 5.211 1.00 91.31 85 ARG A CA 1
ATOM 622 C C . ARG A 1 85 ? -3.548 2.770 4.148 1.00 91.31 85 ARG A C 1
ATOM 624 O O . ARG A 1 85 ? -4.756 2.973 4.058 1.00 91.31 85 ARG A O 1
ATOM 631 N N . ILE A 1 86 ? -2.688 3.485 3.433 1.00 95.75 86 ILE A N 1
ATOM 632 C CA . ILE A 1 86 ? -3.075 4.398 2.350 1.00 95.75 86 ILE A CA 1
ATOM 633 C C . ILE A 1 86 ? -2.673 3.753 1.021 1.00 95.75 86 ILE A C 1
ATOM 635 O O . ILE A 1 86 ? -1.525 3.328 0.912 1.00 95.75 86 ILE A O 1
ATOM 639 N N . PRO A 1 87 ? -3.570 3.689 0.020 1.00 97.75 87 PRO A N 1
ATOM 640 C CA . PRO A 1 87 ? -3.224 3.108 -1.267 1.00 97.75 87 PRO A CA 1
ATOM 641 C C . PRO A 1 87 ? -2.230 4.001 -2.006 1.00 97.75 87 PRO A C 1
ATOM 643 O O . PRO A 1 87 ? -2.486 5.193 -2.195 1.00 97.75 87 PRO A O 1
ATOM 646 N N . LEU A 1 88 ? -1.128 3.402 -2.444 1.00 98.62 88 LEU A N 1
ATOM 647 C CA . LEU A 1 88 ? -0.099 4.033 -3.263 1.00 98.62 88 LEU A CA 1
ATOM 648 C C . LEU A 1 88 ? 0.359 3.017 -4.312 1.00 98.62 88 LEU A C 1
ATOM 650 O O . LEU A 1 88 ? 0.763 1.922 -3.943 1.00 98.62 88 LEU A O 1
ATOM 654 N N . LEU A 1 89 ? 0.272 3.363 -5.597 1.00 98.62 89 LEU A N 1
ATOM 655 C CA . LEU A 1 89 ? 0.767 2.518 -6.687 1.00 98.62 89 LEU A CA 1
ATOM 656 C C . LEU A 1 89 ? 2.117 3.054 -7.163 1.00 98.62 89 LEU A C 1
ATOM 658 O O . LEU A 1 89 ? 2.194 4.206 -7.593 1.00 98.62 89 LEU A O 1
ATOM 662 N N . LEU A 1 90 ? 3.142 2.214 -7.088 1.00 98.31 90 LEU A N 1
ATOM 663 C CA . LEU A 1 90 ? 4.505 2.494 -7.513 1.00 98.31 90 LEU A CA 1
ATOM 664 C C . LEU A 1 90 ? 4.859 1.622 -8.716 1.00 98.31 90 LEU A C 1
ATOM 666 O O . LEU A 1 90 ? 4.634 0.413 -8.702 1.00 98.31 90 LEU A O 1
ATOM 670 N N . LEU A 1 91 ? 5.420 2.258 -9.739 1.00 96.94 91 LEU A N 1
ATOM 671 C CA . LEU A 1 91 ? 5.824 1.652 -11.005 1.00 96.94 91 LEU A CA 1
ATOM 672 C C . LEU A 1 91 ? 7.299 1.994 -11.290 1.00 96.94 91 LEU A C 1
ATOM 674 O O . LEU A 1 91 ? 7.567 2.787 -12.201 1.00 96.94 91 LEU A O 1
ATOM 678 N N . PRO A 1 92 ? 8.256 1.536 -10.458 1.00 95.25 92 PRO A N 1
ATOM 679 C CA . PRO A 1 92 ? 9.670 1.790 -10.702 1.00 95.25 92 PRO A CA 1
ATOM 680 C C . PRO A 1 92 ? 10.160 0.996 -11.919 1.00 95.25 92 PRO A C 1
ATOM 682 O O . PRO A 1 92 ? 9.767 -0.156 -12.117 1.00 95.25 92 PRO A O 1
ATOM 685 N N . GLY A 1 93 ? 11.055 1.598 -12.702 1.00 93.50 93 GLY A N 1
ATOM 686 C CA . GLY A 1 93 ? 11.861 0.859 -13.670 1.00 93.50 93 GLY A CA 1
ATOM 687 C C . GLY A 1 93 ? 12.749 -0.179 -12.978 1.00 93.50 93 GLY A C 1
ATOM 688 O O . GLY A 1 93 ? 13.074 -0.049 -11.793 1.00 93.50 93 GLY A O 1
ATOM 689 N N . ASP A 1 94 ? 13.134 -1.211 -13.714 1.00 93.19 94 ASP A N 1
ATOM 690 C CA . ASP A 1 94 ? 14.027 -2.272 -13.246 1.00 93.19 94 ASP A CA 1
ATOM 691 C C . ASP A 1 94 ? 15.101 -2.591 -14.299 1.00 93.19 94 ASP A C 1
ATOM 693 O O . ASP A 1 94 ? 15.081 -2.041 -15.404 1.00 93.19 94 ASP A O 1
ATOM 697 N N . VAL A 1 95 ? 16.045 -3.464 -13.940 1.00 92.12 95 VAL A N 1
ATOM 698 C CA . VAL A 1 95 ? 17.071 -3.994 -14.852 1.00 92.12 95 VAL A CA 1
ATOM 699 C C . VAL A 1 95 ? 16.422 -4.751 -16.011 1.00 92.12 95 VAL A C 1
ATOM 701 O O . VAL A 1 95 ? 15.239 -5.087 -15.956 1.00 92.12 95 VAL A O 1
ATOM 704 N N . PHE A 1 96 ? 17.190 -5.060 -17.052 1.00 92.50 96 PHE A N 1
ATOM 705 C CA . PHE A 1 96 ? 16.716 -5.914 -18.140 1.00 92.50 96 PHE A CA 1
ATOM 706 C C . PHE A 1 96 ? 16.405 -7.316 -17.603 1.00 92.50 96 PHE A C 1
ATOM 708 O O . PHE A 1 96 ? 17.232 -7.920 -16.916 1.00 92.50 96 PHE A O 1
ATOM 715 N N . ALA A 1 97 ? 15.234 -7.857 -17.933 1.00 93.12 97 ALA A N 1
ATOM 716 C CA . ALA A 1 97 ? 14.860 -9.226 -17.587 1.00 93.12 97 ALA A CA 1
ATOM 717 C C . ALA A 1 97 ? 15.813 -10.242 -18.238 1.00 93.12 97 ALA A C 1
ATOM 719 O O . ALA A 1 97 ? 16.166 -11.251 -17.626 1.00 93.12 97 ALA A O 1
ATOM 720 N N . THR A 1 98 ? 16.288 -9.925 -19.443 1.00 92.50 98 THR A N 1
ATOM 721 C CA . THR A 1 98 ? 17.323 -10.665 -20.181 1.00 92.50 98 THR A CA 1
ATOM 722 C C . THR A 1 98 ? 18.733 -10.512 -19.604 1.00 92.50 98 THR A C 1
ATOM 724 O O . THR A 1 98 ? 19.627 -11.267 -19.984 1.00 92.50 98 THR A O 1
ATOM 727 N N . ARG A 1 99 ? 18.946 -9.556 -18.684 1.00 88.81 99 ARG A N 1
ATOM 728 C CA . ARG A 1 99 ? 20.263 -9.136 -18.164 1.00 88.81 99 ARG A CA 1
ATOM 729 C C . ARG A 1 99 ? 21.235 -8.681 -19.253 1.00 88.81 99 ARG A C 1
ATOM 731 O O . ARG A 1 99 ? 22.441 -8.867 -19.119 1.00 88.81 99 ARG A O 1
ATOM 738 N N . GLN A 1 100 ? 20.721 -8.141 -20.356 1.00 88.56 100 GLN A N 1
ATOM 739 C CA . GLN A 1 100 ? 21.536 -7.601 -21.439 1.00 88.56 100 GLN A CA 1
ATOM 740 C C . GLN A 1 100 ? 20.936 -6.275 -21.930 1.00 88.56 100 GLN A C 1
ATOM 742 O O . GLN A 1 100 ? 19.829 -6.289 -22.467 1.00 88.56 100 GLN A O 1
ATOM 747 N N . PRO A 1 101 ? 21.641 -5.137 -21.782 1.00 86.50 101 PRO A N 1
ATOM 748 C CA . PRO A 1 101 ? 22.958 -4.978 -21.152 1.00 86.50 101 PRO A CA 1
ATOM 749 C C . PRO A 1 101 ? 22.906 -5.069 -19.612 1.00 86.50 101 PRO A C 1
ATOM 751 O O . PRO A 1 101 ? 21.895 -4.727 -19.000 1.00 86.50 101 PRO A O 1
ATOM 754 N N . ASP A 1 102 ? 24.012 -5.495 -18.995 1.00 83.56 102 ASP A N 1
ATOM 755 C CA . ASP A 1 102 ? 24.231 -5.514 -17.540 1.00 83.56 102 ASP A CA 1
ATOM 756 C C . ASP A 1 102 ? 25.691 -5.100 -17.240 1.00 83.56 102 ASP A C 1
ATOM 758 O O . ASP A 1 102 ? 26.602 -5.657 -17.861 1.00 83.56 102 ASP A O 1
ATOM 762 N N . PRO A 1 103 ? 25.945 -4.122 -16.349 1.00 85.19 103 PRO A N 1
ATOM 763 C CA . PRO A 1 103 ? 24.962 -3.322 -15.621 1.00 85.19 103 PRO A CA 1
ATOM 764 C C . PRO A 1 103 ? 24.307 -2.246 -16.495 1.00 85.19 103 PRO A C 1
ATOM 766 O O . PRO A 1 103 ? 24.916 -1.692 -17.414 1.00 85.19 103 PRO A O 1
ATOM 769 N N . VAL A 1 104 ? 23.064 -1.885 -16.172 1.00 86.31 104 VAL A N 1
ATOM 770 C CA . VAL A 1 104 ? 22.469 -0.654 -16.709 1.00 86.31 104 VAL A CA 1
ATOM 771 C C . VAL A 1 104 ? 22.939 0.570 -15.930 1.00 86.31 104 VAL A C 1
ATOM 773 O O . VAL A 1 104 ? 23.314 0.498 -14.760 1.00 86.31 104 VAL A O 1
ATOM 776 N N . LEU A 1 105 ? 22.853 1.742 -16.563 1.00 85.69 105 LEU A N 1
ATOM 777 C CA . LEU A 1 105 ? 23.097 3.020 -15.896 1.00 85.69 105 LEU A CA 1
ATOM 778 C C . LEU A 1 105 ? 22.299 3.090 -14.576 1.00 85.69 105 LEU A C 1
ATOM 780 O O . LEU A 1 105 ? 21.136 2.705 -14.542 1.00 85.69 105 LEU A O 1
ATOM 784 N N . GLN A 1 106 ? 22.903 3.593 -13.497 1.00 87.19 106 GLN A N 1
ATOM 785 C CA . GLN A 1 106 ? 22.273 3.722 -12.169 1.00 87.19 106 GLN A CA 1
ATOM 786 C C . GLN A 1 106 ? 21.855 2.408 -11.471 1.00 87.19 106 GLN A C 1
ATOM 788 O O . GLN A 1 106 ? 21.254 2.472 -10.395 1.00 87.19 106 GLN A O 1
ATOM 793 N N . GLN A 1 107 ? 22.180 1.234 -12.018 1.00 89.62 107 GLN A N 1
ATOM 794 C CA . GLN A 1 107 ? 22.046 -0.035 -11.303 1.00 89.62 107 GLN A CA 1
ATOM 795 C C . GLN A 1 107 ? 23.027 -0.090 -10.128 1.00 89.62 107 GLN A C 1
ATOM 797 O O . GLN A 1 107 ? 24.176 0.324 -10.243 1.00 89.62 107 GLN A O 1
ATOM 802 N N . ILE A 1 108 ? 22.570 -0.608 -8.985 1.00 88.88 108 ILE A N 1
ATOM 803 C CA . ILE A 1 108 ? 23.475 -0.983 -7.896 1.00 88.88 108 ILE A CA 1
ATOM 804 C C . ILE A 1 108 ? 24.000 -2.382 -8.209 1.00 88.88 108 ILE A C 1
ATOM 806 O O . ILE A 1 108 ? 23.228 -3.339 -8.209 1.00 88.88 108 ILE A O 1
ATOM 810 N N . GLU A 1 109 ? 25.297 -2.489 -8.466 1.00 89.12 109 GLU A N 1
ATOM 811 C CA . GLU A 1 109 ? 25.960 -3.745 -8.811 1.00 89.12 109 GLU A CA 1
ATOM 812 C C . GLU A 1 109 ? 26.216 -4.597 -7.564 1.00 89.12 109 GLU A C 1
ATOM 814 O O . GLU A 1 109 ? 26.792 -4.137 -6.577 1.00 89.12 109 GLU A O 1
ATOM 819 N N . GLN A 1 110 ? 25.778 -5.854 -7.607 1.00 89.50 110 GLN A N 1
ATOM 820 C CA . GLN A 1 110 ? 25.997 -6.840 -6.552 1.00 89.50 110 GLN A CA 1
ATOM 821 C C . GLN A 1 110 ? 26.918 -7.932 -7.095 1.00 89.50 110 GLN A C 1
ATOM 823 O O . GLN A 1 110 ? 26.510 -8.733 -7.932 1.00 89.50 110 GLN A O 1
ATOM 828 N N . SER A 1 111 ? 28.159 -7.994 -6.606 1.00 90.31 111 SER A N 1
ATOM 829 C CA . SER A 1 111 ? 29.175 -8.944 -7.098 1.00 90.31 111 SER A CA 1
ATOM 830 C C . SER A 1 111 ? 28.845 -10.418 -6.840 1.00 90.31 111 SER A C 1
ATOM 832 O O . SER A 1 111 ? 29.457 -11.301 -7.435 1.00 90.31 111 SER A O 1
ATOM 834 N N . HIS A 1 112 ? 27.903 -10.689 -5.937 1.00 92.12 112 HIS A N 1
ATOM 835 C CA . HIS A 1 112 ? 27.553 -12.029 -5.473 1.00 92.12 112 HIS A CA 1
ATOM 836 C C . HIS A 1 112 ? 26.173 -12.503 -5.949 1.00 92.12 112 HIS A C 1
ATOM 838 O O . HIS A 1 112 ? 25.892 -13.695 -5.854 1.00 92.12 112 HIS A O 1
ATOM 844 N N . ASP A 1 113 ? 25.312 -11.608 -6.446 1.00 90.69 113 ASP A N 1
ATOM 845 C CA . ASP A 1 113 ? 23.972 -11.966 -6.924 1.00 90.69 113 ASP A CA 1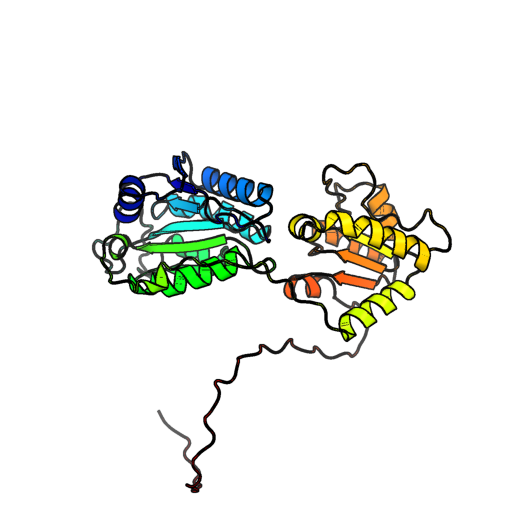
ATOM 846 C C . ASP A 1 113 ? 23.399 -10.900 -7.873 1.00 90.69 113 ASP A C 1
ATOM 848 O O . ASP A 1 113 ? 22.853 -9.881 -7.453 1.00 90.69 113 ASP A O 1
ATOM 852 N N . LEU A 1 114 ? 23.456 -11.183 -9.176 1.00 87.12 114 LEU A N 1
ATOM 853 C CA . LEU A 1 114 ? 22.941 -10.307 -10.235 1.00 87.12 114 LEU A CA 1
ATOM 854 C C . LEU A 1 114 ? 21.403 -10.194 -10.260 1.00 87.12 114 LEU A C 1
ATOM 856 O O . LEU A 1 114 ? 20.851 -9.433 -11.049 1.00 87.12 114 LEU A O 1
ATOM 860 N N . SER A 1 115 ? 20.676 -10.978 -9.455 1.00 87.62 115 SER A N 1
ATOM 861 C CA . SER A 1 115 ? 19.210 -10.891 -9.365 1.00 87.62 115 SER A CA 1
ATOM 862 C C . SER A 1 115 ? 18.720 -9.825 -8.381 1.00 87.62 115 SER A C 1
ATOM 864 O O . SER A 1 115 ? 17.544 -9.432 -8.438 1.00 87.62 115 SER A O 1
ATOM 866 N N . ILE A 1 116 ? 19.608 -9.364 -7.493 1.00 92.88 116 ILE A N 1
ATOM 867 C CA . ILE A 1 116 ? 19.306 -8.371 -6.468 1.00 92.88 116 ILE A CA 1
ATOM 868 C C . ILE A 1 116 ? 19.407 -6.977 -7.070 1.00 92.88 116 ILE A C 1
ATOM 870 O O . ILE A 1 116 ? 20.416 -6.573 -7.641 1.00 92.88 116 ILE A O 1
ATOM 874 N N . THR A 1 117 ? 18.352 -6.204 -6.863 1.00 93.56 117 THR A N 1
ATOM 875 C CA . THR A 1 117 ? 18.255 -4.818 -7.309 1.00 93.56 117 THR A CA 1
ATOM 876 C C . THR A 1 117 ? 17.820 -3.939 -6.146 1.00 93.56 117 THR A C 1
ATOM 878 O O . THR A 1 117 ? 17.286 -4.406 -5.137 1.00 93.56 117 THR A O 1
ATOM 881 N N . THR A 1 118 ? 17.938 -2.623 -6.309 1.00 94.25 118 THR A N 1
ATOM 882 C CA . THR A 1 118 ? 17.369 -1.661 -5.355 1.00 94.25 118 THR A CA 1
ATOM 883 C C . THR A 1 118 ? 15.869 -1.875 -5.127 1.00 94.25 118 THR A C 1
ATOM 885 O O . THR A 1 118 ? 15.359 -1.614 -4.037 1.00 94.25 118 THR A O 1
ATOM 888 N N . ASN A 1 119 ? 15.158 -2.394 -6.133 1.00 95.94 119 ASN A N 1
ATOM 889 C CA . ASN A 1 119 ? 13.724 -2.629 -6.062 1.00 95.94 119 ASN A CA 1
ATOM 890 C C . ASN A 1 119 ? 13.331 -3.747 -5.082 1.00 95.94 119 ASN A C 1
ATOM 892 O O . ASN A 1 119 ? 12.189 -3.767 -4.616 1.00 95.94 119 ASN A O 1
ATOM 896 N N . ASP A 1 120 ? 14.248 -4.648 -4.718 1.00 96.69 120 ASP A N 1
ATOM 897 C CA . ASP A 1 120 ? 13.966 -5.714 -3.750 1.00 96.69 120 ASP A CA 1
ATOM 898 C C . ASP A 1 120 ? 13.680 -5.160 -2.345 1.00 96.69 120 ASP A C 1
ATOM 900 O O . ASP A 1 120 ? 12.906 -5.752 -1.589 1.00 96.69 120 ASP A O 1
ATOM 904 N N . ALA A 1 121 ? 14.169 -3.956 -2.027 1.00 97.19 121 ALA A N 1
ATOM 905 C CA . ALA A 1 121 ? 13.824 -3.256 -0.792 1.00 97.19 121 ALA A CA 1
ATOM 906 C C . ALA A 1 121 ? 12.318 -2.931 -0.682 1.00 97.19 121 ALA A C 1
ATOM 908 O O . ALA A 1 121 ? 11.779 -2.843 0.426 1.00 97.19 121 ALA A O 1
ATOM 909 N N . PHE A 1 122 ? 11.591 -2.819 -1.804 1.00 98.31 122 PHE A N 1
ATOM 910 C CA . PHE A 1 122 ? 10.142 -2.603 -1.769 1.00 98.31 122 PHE A CA 1
ATOM 911 C C . PHE A 1 122 ? 9.361 -3.799 -1.228 1.00 98.31 122 PHE A C 1
ATOM 913 O O . PHE A 1 122 ? 8.243 -3.593 -0.744 1.00 98.31 122 PHE A O 1
ATOM 920 N N . ARG A 1 123 ? 9.915 -5.020 -1.268 1.00 97.81 123 ARG A N 1
ATOM 921 C CA . ARG A 1 123 ? 9.247 -6.229 -0.753 1.00 97.81 123 ARG A CA 1
ATOM 922 C C . ARG A 1 123 ? 8.882 -6.087 0.724 1.00 97.81 123 ARG A C 1
ATOM 924 O O . ARG A 1 123 ? 7.808 -6.512 1.131 1.00 97.81 123 ARG A O 1
ATOM 931 N N . ALA A 1 124 ? 9.740 -5.434 1.509 1.00 97.44 124 ALA A N 1
ATOM 932 C CA . ALA A 1 124 ? 9.532 -5.236 2.943 1.00 97.44 124 ALA A CA 1
ATOM 933 C C . ALA A 1 124 ? 8.444 -4.197 3.268 1.00 97.44 124 ALA A C 1
ATOM 935 O O . ALA A 1 124 ? 7.840 -4.235 4.339 1.00 97.44 124 ALA A O 1
ATOM 936 N N . VAL A 1 125 ? 8.196 -3.249 2.359 1.00 98.06 125 VAL A N 1
ATOM 937 C CA . VAL A 1 125 ? 7.345 -2.074 2.618 1.00 98.06 125 VAL A CA 1
ATOM 938 C C . VAL A 1 125 ? 6.075 -2.035 1.769 1.00 98.06 125 VAL A C 1
ATOM 940 O O . VAL A 1 125 ? 5.231 -1.162 1.979 1.00 98.06 125 VAL A O 1
ATOM 943 N N . SER A 1 126 ? 5.900 -2.976 0.841 1.00 98.19 126 SER A N 1
ATOM 944 C CA . SER A 1 126 ? 4.722 -3.082 -0.026 1.00 98.19 126 SER A CA 1
ATOM 945 C C . SER A 1 126 ? 3.791 -4.197 0.444 1.00 98.19 126 SER A C 1
ATOM 947 O O . SER A 1 126 ? 4.225 -5.257 0.880 1.00 98.19 126 SER A O 1
ATOM 949 N N . LYS A 1 127 ? 2.482 -3.973 0.328 1.00 97.75 127 LYS A N 1
ATOM 950 C CA . LYS A 1 127 ? 1.442 -4.985 0.579 1.00 97.75 127 LYS A CA 1
ATOM 951 C C . LYS A 1 127 ? 1.275 -5.961 -0.581 1.00 97.75 127 LYS A C 1
ATOM 953 O O . LYS A 1 127 ? 0.829 -7.085 -0.378 1.00 97.75 127 LYS A O 1
ATOM 958 N N . TYR A 1 128 ? 1.636 -5.522 -1.781 1.00 98.38 128 TYR A N 1
ATOM 959 C CA . TYR A 1 128 ? 1.826 -6.370 -2.948 1.00 98.38 128 TYR A CA 1
ATOM 960 C C . TYR A 1 128 ? 3.063 -5.881 -3.690 1.00 98.38 128 TYR A C 1
ATOM 962 O O . TYR A 1 128 ? 3.216 -4.676 -3.904 1.00 98.38 128 TYR A O 1
ATOM 970 N N . TRP A 1 129 ? 3.937 -6.809 -4.042 1.00 98.38 129 TRP A N 1
ATOM 971 C CA . TRP A 1 129 ? 5.143 -6.551 -4.808 1.00 98.38 129 TRP A CA 1
ATOM 972 C C . TRP A 1 129 ? 5.220 -7.584 -5.922 1.00 98.38 129 TRP A C 1
ATOM 974 O O . TRP A 1 129 ? 4.959 -8.761 -5.669 1.00 98.38 129 TRP A O 1
ATOM 984 N N . ASP A 1 130 ? 5.565 -7.140 -7.123 1.00 98.19 130 ASP A N 1
ATOM 985 C CA . ASP A 1 130 ? 5.775 -8.009 -8.275 1.00 98.19 130 ASP A CA 1
ATOM 986 C C . ASP A 1 130 ? 6.838 -7.414 -9.203 1.00 98.19 130 ASP A C 1
ATOM 988 O O . ASP A 1 130 ? 7.003 -6.191 -9.247 1.00 98.19 130 ASP A O 1
ATOM 992 N N . ARG A 1 131 ? 7.527 -8.265 -9.966 1.00 97.38 131 ARG A N 1
ATOM 993 C CA . ARG A 1 131 ? 8.493 -7.857 -10.997 1.00 97.38 131 ARG A CA 1
ATOM 994 C C . ARG A 1 131 ? 8.082 -8.493 -12.314 1.00 97.38 131 ARG A C 1
ATOM 996 O O . ARG A 1 131 ? 8.103 -9.712 -12.439 1.00 97.38 131 ARG A O 1
ATOM 1003 N N . ILE A 1 132 ? 7.732 -7.652 -13.281 1.00 97.12 132 ILE A N 1
ATOM 1004 C CA . ILE A 1 132 ? 7.129 -8.067 -14.548 1.00 97.12 132 ILE A CA 1
ATOM 1005 C C . ILE A 1 132 ? 8.240 -8.451 -15.527 1.00 97.12 132 ILE A C 1
ATOM 1007 O O . ILE A 1 132 ? 8.676 -7.634 -16.325 1.00 97.12 132 ILE A O 1
ATOM 1011 N N . THR A 1 133 ? 8.750 -9.677 -15.436 1.00 96.00 133 THR A N 1
ATOM 1012 C CA . THR A 1 133 ? 9.847 -10.161 -16.295 1.00 96.00 133 THR A CA 1
ATOM 1013 C C . THR A 1 133 ? 9.393 -10.645 -17.665 1.00 96.00 133 THR A C 1
ATOM 1015 O O . THR A 1 133 ? 10.239 -10.927 -18.504 1.00 96.00 133 THR A O 1
ATOM 1018 N N . ARG A 1 134 ? 8.080 -10.757 -17.886 1.00 96.69 134 ARG A N 1
ATOM 1019 C CA . ARG A 1 134 ? 7.458 -11.030 -19.188 1.00 96.69 134 ARG A CA 1
ATOM 1020 C C . ARG A 1 134 ? 6.132 -10.273 -19.295 1.00 96.69 134 ARG A C 1
ATOM 1022 O O . ARG A 1 134 ? 5.470 -10.110 -18.261 1.00 96.69 134 ARG A O 1
ATOM 1029 N N . PRO A 1 135 ? 5.714 -9.825 -20.489 1.00 95.69 135 PRO A N 1
ATOM 1030 C CA . PRO A 1 135 ? 4.574 -8.925 -20.637 1.00 95.69 135 PRO A CA 1
ATOM 1031 C C . PRO A 1 135 ? 3.261 -9.531 -20.121 1.00 95.69 135 PRO A C 1
ATOM 1033 O O . PRO A 1 135 ? 2.500 -8.861 -19.419 1.00 95.69 135 PRO A O 1
ATOM 1036 N N . GLU A 1 136 ? 3.009 -10.824 -20.334 1.00 96.06 136 GLU A N 1
ATOM 1037 C CA . GLU A 1 136 ? 1.758 -11.466 -19.917 1.00 96.06 136 GLU A CA 1
ATOM 1038 C C . GLU A 1 136 ? 1.546 -11.482 -18.390 1.00 96.06 136 GLU A C 1
ATOM 1040 O O . GLU A 1 136 ? 0.409 -11.550 -17.908 1.00 96.06 136 GLU A O 1
ATOM 1045 N N . GLN A 1 137 ? 2.622 -11.349 -17.603 1.00 97.44 137 GLN A N 1
ATOM 1046 C CA . GLN A 1 137 ? 2.548 -11.278 -16.139 1.00 97.44 137 GLN A CA 1
ATOM 1047 C C . GLN A 1 137 ? 1.787 -10.033 -15.660 1.00 97.44 137 GLN A C 1
ATOM 1049 O O . GLN A 1 137 ? 1.165 -10.060 -14.590 1.00 97.44 137 GLN A O 1
ATOM 1054 N N . LEU A 1 138 ? 1.756 -8.968 -16.473 1.00 95.44 138 LEU A N 1
ATOM 1055 C CA . LEU A 1 138 ? 1.051 -7.725 -16.165 1.00 95.44 138 LEU A CA 1
ATOM 1056 C C . LEU A 1 138 ? -0.437 -7.964 -15.877 1.00 95.44 138 LEU A C 1
ATOM 1058 O O . LEU A 1 138 ? -1.022 -7.277 -15.036 1.00 95.44 138 LEU A O 1
ATOM 1062 N N . MET A 1 139 ? -1.055 -8.963 -16.517 1.00 95.31 139 MET A N 1
ATOM 1063 C CA . MET A 1 139 ? -2.470 -9.280 -16.311 1.00 95.31 139 MET A CA 1
ATOM 1064 C C . MET A 1 139 ? -2.760 -9.684 -14.862 1.00 95.31 139 MET A C 1
ATOM 1066 O O . MET A 1 139 ? -3.633 -9.105 -14.204 1.00 95.31 139 MET A O 1
ATOM 1070 N N . SER A 1 140 ? -1.999 -10.651 -14.351 1.00 96.19 140 SER A N 1
ATOM 1071 C CA . SER A 1 140 ? -2.119 -11.142 -12.976 1.00 96.19 140 SER A CA 1
ATOM 1072 C C . SER A 1 140 ? -1.704 -10.071 -11.968 1.00 96.19 140 SER A C 1
ATOM 1074 O O . SER A 1 140 ? -2.405 -9.842 -10.975 1.00 96.19 140 SER A O 1
ATOM 1076 N N . ALA A 1 141 ? -0.616 -9.356 -12.258 1.00 97.56 141 ALA A N 1
ATOM 1077 C CA . ALA A 1 141 ? -0.099 -8.292 -11.410 1.00 97.56 141 ALA A CA 1
ATOM 1078 C C . ALA A 1 141 ? -1.106 -7.145 -11.233 1.00 97.56 141 ALA A C 1
ATOM 1080 O O . ALA A 1 141 ? -1.381 -6.736 -10.104 1.00 97.56 141 ALA A O 1
ATOM 1081 N N . CYS A 1 142 ? -1.735 -6.671 -12.313 1.00 95.88 142 CYS A N 1
ATOM 1082 C CA . CYS A 1 142 ? -2.737 -5.602 -12.267 1.00 95.88 142 CYS A CA 1
ATOM 1083 C C . CYS A 1 142 ? -3.990 -5.999 -11.472 1.00 95.88 142 CYS A C 1
ATOM 1085 O O . CYS A 1 142 ? -4.525 -5.190 -10.705 1.00 95.88 142 CYS A O 1
ATOM 1087 N N . ILE A 1 143 ? -4.458 -7.245 -11.608 1.00 94.75 143 ILE A N 1
ATOM 1088 C CA . ILE A 1 143 ? -5.611 -7.751 -10.846 1.00 94.75 143 ILE A CA 1
ATOM 1089 C C . ILE A 1 143 ? -5.294 -7.758 -9.347 1.00 94.75 143 ILE A C 1
ATOM 1091 O O . ILE A 1 143 ? -6.080 -7.247 -8.538 1.00 94.75 143 ILE A O 1
ATOM 1095 N N . ASN A 1 144 ? -4.128 -8.284 -8.969 1.00 96.75 144 ASN A N 1
ATOM 1096 C CA . ASN A 1 144 ? -3.692 -8.326 -7.576 1.00 96.75 144 ASN A CA 1
ATOM 1097 C C . ASN A 1 144 ? -3.407 -6.932 -7.007 1.00 96.75 144 ASN A C 1
ATOM 1099 O O . ASN A 1 144 ? -3.796 -6.650 -5.868 1.00 96.75 144 ASN A O 1
ATOM 1103 N N . ALA A 1 145 ? -2.811 -6.044 -7.803 1.00 97.50 145 ALA A N 1
ATOM 1104 C CA . ALA A 1 145 ? -2.580 -4.656 -7.434 1.00 97.50 145 ALA A CA 1
ATOM 1105 C C . ALA A 1 145 ? -3.895 -3.957 -7.090 1.00 97.50 145 ALA A C 1
ATOM 1107 O O . ALA A 1 145 ? -4.034 -3.378 -6.012 1.00 97.50 145 ALA A O 1
ATOM 1108 N N . MET A 1 146 ? -4.905 -4.073 -7.956 1.00 95.56 146 MET A N 1
ATOM 1109 C CA . MET A 1 146 ? -6.213 -3.468 -7.714 1.00 95.56 146 MET A CA 1
ATOM 1110 C C . MET A 1 146 ? -6.946 -4.101 -6.529 1.00 95.56 146 MET A C 1
ATOM 1112 O O . MET A 1 146 ? -7.588 -3.373 -5.767 1.00 95.56 146 MET A O 1
ATOM 1116 N N . ARG A 1 147 ? -6.823 -5.421 -6.323 1.00 94.50 147 ARG A N 1
ATOM 1117 C CA . ARG A 1 147 ? -7.335 -6.100 -5.121 1.00 94.50 147 ARG A CA 1
ATOM 1118 C C . ARG A 1 147 ? -6.779 -5.446 -3.856 1.00 94.50 147 ARG A C 1
ATOM 1120 O O . ARG A 1 147 ? -7.559 -5.042 -3.004 1.00 94.50 147 ARG A O 1
ATOM 1127 N N . VAL A 1 148 ? -5.459 -5.284 -3.758 1.00 96.19 148 VAL A N 1
ATOM 1128 C CA . VAL A 1 148 ? -4.810 -4.719 -2.563 1.00 96.19 148 VAL A CA 1
ATOM 1129 C C . VAL A 1 148 ? -5.084 -3.223 -2.413 1.00 96.19 148 VAL A C 1
ATOM 1131 O O . VAL A 1 148 ? -5.466 -2.774 -1.335 1.00 96.19 148 VAL A O 1
ATOM 1134 N N . LEU A 1 149 ? -4.968 -2.435 -3.485 1.00 96.56 149 LEU A N 1
ATOM 1135 C CA . LEU A 1 149 ? -5.189 -0.985 -3.431 1.00 96.56 149 LEU A CA 1
ATOM 1136 C C . LEU A 1 149 ? -6.617 -0.618 -3.003 1.00 96.56 149 LEU A C 1
ATOM 1138 O O . LEU A 1 149 ? -6.812 0.409 -2.350 1.00 96.56 149 LEU A O 1
ATOM 1142 N N . THR A 1 150 ? -7.611 -1.435 -3.365 1.00 93.44 150 THR A N 1
ATOM 1143 C CA . THR A 1 150 ? -9.028 -1.156 -3.080 1.00 93.44 150 THR A CA 1
ATOM 1144 C C . THR A 1 150 ? -9.551 -1.801 -1.793 1.00 93.44 150 THR A C 1
ATOM 1146 O O . THR A 1 150 ? -10.627 -1.412 -1.327 1.00 93.44 150 THR A O 1
ATOM 1149 N N . ASP A 1 151 ? -8.800 -2.723 -1.182 1.00 92.06 151 ASP A N 1
ATOM 1150 C CA . ASP A 1 151 ? -9.204 -3.414 0.044 1.00 92.06 151 ASP A CA 1
ATOM 1151 C C . ASP A 1 151 ? -9.015 -2.522 1.292 1.00 92.06 151 ASP A C 1
ATOM 1153 O O . ASP A 1 151 ? -7.912 -2.056 1.569 1.00 92.06 151 ASP A O 1
ATOM 1157 N N . PRO A 1 152 ? -10.057 -2.265 2.101 1.00 87.44 152 PRO A N 1
ATOM 1158 C CA . PRO A 1 152 ? -9.954 -1.372 3.256 1.00 87.44 152 PRO A CA 1
ATOM 1159 C C . PRO A 1 152 ? -9.054 -1.892 4.389 1.00 87.44 152 PRO A C 1
ATOM 1161 O O . PRO A 1 152 ? -8.586 -1.068 5.184 1.00 87.44 152 PRO A O 1
ATOM 1164 N N . ALA A 1 153 ? -8.852 -3.208 4.486 1.00 88.06 153 ALA A N 1
ATOM 1165 C CA . ALA A 1 153 ? -7.992 -3.857 5.467 1.00 88.06 153 ALA A CA 1
ATOM 1166 C C . ALA A 1 153 ? -6.558 -3.978 4.940 1.00 88.06 153 ALA A C 1
ATOM 1168 O O . ALA A 1 153 ? -5.632 -3.558 5.628 1.00 88.06 153 ALA A O 1
ATOM 1169 N N . GLU A 1 154 ? -6.370 -4.462 3.711 1.00 89.81 154 GLU A N 1
ATOM 1170 C CA . GLU A 1 154 ? -5.040 -4.775 3.165 1.00 89.81 154 GLU A CA 1
ATOM 1171 C C . GLU A 1 154 ? -4.354 -3.632 2.416 1.00 89.81 154 GLU A C 1
ATOM 1173 O O . GLU A 1 154 ? -3.161 -3.729 2.138 1.00 89.81 154 GLU A O 1
ATOM 1178 N N . THR A 1 155 ? -5.051 -2.524 2.154 1.00 93.25 155 THR A N 1
ATOM 1179 C CA . THR A 1 155 ? -4.477 -1.388 1.421 1.00 93.25 155 THR A CA 1
ATOM 1180 C C . THR A 1 155 ? -3.175 -0.859 2.030 1.00 93.25 155 THR A C 1
ATOM 1182 O O . THR A 1 155 ? -2.989 -0.795 3.251 1.00 93.25 155 THR A O 1
ATOM 1185 N N . GLY A 1 156 ? -2.276 -0.451 1.142 1.00 96.69 156 GLY A N 1
ATOM 1186 C CA . GLY A 1 156 ? -0.945 0.069 1.410 1.00 96.69 156 GLY A CA 1
ATOM 1187 C C . GLY A 1 156 ? -0.245 0.377 0.089 1.00 96.69 156 GLY A C 1
ATOM 1188 O O . GLY A 1 156 ? -0.906 0.539 -0.943 1.00 96.69 156 GLY A O 1
ATOM 1189 N N . ALA A 1 157 ? 1.083 0.431 0.115 1.00 98.44 157 ALA A N 1
ATOM 1190 C CA . ALA A 1 157 ? 1.862 0.524 -1.108 1.00 98.44 157 ALA A CA 1
ATOM 1191 C C . ALA A 1 157 ? 1.764 -0.777 -1.915 1.00 98.44 157 ALA A C 1
ATOM 1193 O O . ALA A 1 157 ? 1.843 -1.876 -1.365 1.00 98.44 157 ALA A O 1
ATOM 1194 N N . VAL A 1 158 ? 1.596 -0.635 -3.222 1.00 98.75 158 VAL A N 1
ATOM 1195 C CA . VAL A 1 158 ? 1.711 -1.697 -4.211 1.00 98.75 158 VAL A CA 1
ATOM 1196 C C . VAL A 1 158 ? 2.802 -1.296 -5.183 1.00 98.75 158 VAL A C 1
ATOM 1198 O O . VAL A 1 158 ? 2.742 -0.195 -5.726 1.00 98.75 158 VAL A O 1
ATOM 1201 N N . THR A 1 159 ? 3.762 -2.184 -5.406 1.00 98.62 159 THR A N 1
ATOM 1202 C CA . THR A 1 159 ? 4.914 -1.918 -6.268 1.00 98.62 159 THR A CA 1
ATOM 1203 C C . THR A 1 159 ? 4.963 -2.950 -7.382 1.00 98.62 159 THR A C 1
ATOM 1205 O O . THR A 1 159 ? 5.051 -4.140 -7.095 1.00 98.62 159 THR A O 1
ATOM 1208 N N . LEU A 1 160 ? 4.888 -2.498 -8.633 1.00 98.31 160 LEU A N 1
ATOM 1209 C CA . LEU A 1 160 ? 5.091 -3.338 -9.813 1.00 98.31 160 LEU A CA 1
ATOM 1210 C C . LEU A 1 160 ? 6.359 -2.857 -10.510 1.00 98.31 160 LEU A C 1
ATOM 1212 O O . LEU A 1 160 ? 6.376 -1.766 -11.075 1.00 98.31 160 LEU A O 1
ATOM 1216 N N . CYS A 1 161 ? 7.425 -3.638 -10.411 1.00 96.56 161 CYS A N 1
ATOM 1217 C CA . CYS A 1 161 ? 8.708 -3.326 -11.021 1.00 96.56 161 CYS A CA 1
ATOM 1218 C C . CYS A 1 161 ? 8.677 -3.667 -12.509 1.00 96.56 161 CYS A C 1
ATOM 1220 O O . CYS A 1 161 ? 8.190 -4.734 -12.891 1.00 96.56 161 CYS A O 1
ATOM 1222 N N . LEU A 1 162 ? 9.193 -2.754 -13.329 1.00 95.06 162 LEU A N 1
ATOM 1223 C CA . LEU A 1 162 ? 9.069 -2.799 -14.783 1.00 95.06 162 LEU A CA 1
ATOM 1224 C C . LEU A 1 162 ? 10.460 -2.858 -15.435 1.00 95.06 162 LEU A C 1
ATOM 1226 O O . LEU A 1 162 ? 11.050 -1.804 -15.691 1.00 95.06 162 LEU A O 1
ATOM 1230 N N . PRO A 1 163 ? 10.993 -4.066 -15.692 1.00 93.94 163 PRO A N 1
ATOM 1231 C CA . PRO A 1 163 ? 12.175 -4.278 -16.523 1.00 93.94 163 PRO A CA 1
ATOM 1232 C C . PRO A 1 163 ? 12.131 -3.488 -17.829 1.00 93.94 163 PRO A C 1
ATOM 1234 O O . PRO A 1 163 ? 11.071 -3.319 -18.436 1.00 93.94 163 PRO A O 1
ATOM 1237 N N . GLN A 1 164 ? 13.276 -2.945 -18.229 1.00 91.06 164 GLN A N 1
ATOM 1238 C CA . GLN A 1 164 ? 13.347 -1.999 -19.341 1.00 91.06 164 GLN A CA 1
ATOM 1239 C C . GLN A 1 164 ? 13.060 -2.639 -20.709 1.00 91.06 164 GLN A C 1
ATOM 1241 O O . GLN A 1 164 ? 12.389 -2.014 -21.527 1.00 91.06 164 GLN A O 1
ATOM 1246 N N . ASP A 1 165 ? 13.540 -3.861 -20.944 1.00 91.94 165 ASP A N 1
ATOM 1247 C CA . ASP A 1 165 ? 13.234 -4.659 -22.139 1.00 91.94 165 ASP A CA 1
ATOM 1248 C C . ASP A 1 165 ? 11.745 -4.993 -22.220 1.00 91.94 165 ASP A C 1
ATOM 1250 O O . ASP A 1 165 ? 11.100 -4.691 -23.221 1.00 91.94 165 ASP A O 1
ATOM 1254 N N . VAL A 1 166 ? 11.177 -5.493 -21.123 1.00 94.31 166 VAL A N 1
ATOM 1255 C CA . VAL A 1 166 ? 9.770 -5.920 -21.071 1.00 94.31 166 VAL A CA 1
ATOM 1256 C C . VAL A 1 166 ? 8.802 -4.762 -21.325 1.00 94.31 166 VAL A C 1
ATOM 1258 O O . VAL A 1 166 ? 7.738 -4.958 -21.904 1.00 94.31 166 VAL A O 1
ATOM 1261 N N . GLN A 1 167 ? 9.160 -3.531 -20.941 1.00 92.50 167 GLN A N 1
ATOM 1262 C CA . GLN A 1 167 ? 8.357 -2.341 -21.253 1.00 92.50 167 GLN A CA 1
ATOM 1263 C C . GLN A 1 167 ? 8.205 -2.081 -22.763 1.00 92.50 167 GLN A C 1
ATOM 1265 O O . GLN A 1 167 ? 7.260 -1.397 -23.153 1.00 92.50 167 GLN A O 1
ATOM 1270 N N . GLY A 1 168 ? 9.140 -2.561 -23.589 1.00 89.88 168 GLY A N 1
ATOM 1271 C CA . GLY A 1 168 ? 9.114 -2.417 -25.047 1.00 89.88 168 GLY A CA 1
ATOM 1272 C C . GLY A 1 168 ? 8.534 -3.625 -25.786 1.00 89.88 168 GLY A C 1
ATOM 1273 O O . GLY A 1 168 ? 8.359 -3.560 -27.001 1.00 89.88 168 GLY A O 1
ATOM 1274 N N . GLU A 1 169 ? 8.239 -4.720 -25.084 1.00 92.69 169 GLU A N 1
ATOM 1275 C CA . GLU A 1 169 ? 7.694 -5.930 -25.694 1.00 92.69 169 GLU A CA 1
ATOM 1276 C C . GLU A 1 169 ? 6.208 -5.760 -26.032 1.00 92.69 169 GLU A C 1
ATOM 1278 O O . GLU A 1 169 ? 5.382 -5.392 -25.191 1.00 92.69 169 GLU A O 1
ATOM 1283 N N . ALA A 1 170 ? 5.853 -6.067 -27.279 1.00 92.25 170 ALA A N 1
ATOM 1284 C CA . ALA A 1 170 ? 4.462 -6.161 -27.695 1.00 92.25 170 ALA A CA 1
ATOM 1285 C C . ALA A 1 170 ? 3.858 -7.487 -27.217 1.00 92.25 170 ALA A C 1
ATOM 1287 O O . ALA A 1 170 ? 4.498 -8.536 -27.276 1.00 92.25 170 ALA A O 1
ATOM 1288 N N . TRP A 1 171 ? 2.604 -7.443 -26.772 1.00 94.69 171 TRP A N 1
ATOM 1289 C CA . TRP A 1 171 ? 1.870 -8.634 -26.363 1.00 94.69 171 TRP A CA 1
ATOM 1290 C C . TRP A 1 171 ? 0.390 -8.521 -26.713 1.00 94.69 171 TRP A C 1
ATOM 1292 O O . TRP A 1 171 ? -0.241 -7.487 -26.470 1.00 94.69 171 TRP A O 1
ATOM 1302 N N . ASP A 1 172 ? -0.173 -9.615 -27.221 1.00 95.75 172 ASP A N 1
ATOM 1303 C CA . ASP A 1 172 ? -1.580 -9.721 -27.600 1.00 95.75 172 ASP A CA 1
ATOM 1304 C C . ASP A 1 172 ? -2.456 -9.949 -26.362 1.00 95.75 172 ASP A C 1
ATOM 1306 O O . ASP A 1 172 ? -2.913 -11.054 -26.052 1.00 95.75 172 ASP A O 1
ATOM 1310 N N . TYR A 1 173 ? -2.680 -8.879 -25.598 1.00 95.44 173 TYR A N 1
ATOM 1311 C CA . TYR A 1 173 ? -3.591 -8.928 -24.460 1.00 95.44 173 TYR A CA 1
ATOM 1312 C C . TYR A 1 173 ? -5.025 -9.205 -24.936 1.00 95.44 173 TYR A C 1
ATOM 1314 O O . TYR A 1 173 ? -5.526 -8.502 -25.816 1.00 95.44 173 TYR A O 1
ATOM 1322 N N . PRO A 1 174 ? -5.748 -10.154 -24.315 1.00 95.81 174 PRO A N 1
ATOM 1323 C CA . PRO A 1 174 ? -7.136 -10.401 -24.677 1.00 95.81 174 PRO A CA 1
ATOM 1324 C C . PRO A 1 174 ? -7.983 -9.157 -24.384 1.00 95.81 174 PRO A C 1
ATOM 1326 O O . PRO A 1 174 ? -7.848 -8.554 -23.319 1.00 95.81 174 PRO A O 1
ATOM 1329 N N . GLU A 1 175 ? -8.925 -8.806 -25.263 1.00 95.00 175 GLU A N 1
ATOM 1330 C CA . GLU A 1 175 ? -9.795 -7.623 -25.093 1.00 95.00 175 GLU A CA 1
ATOM 1331 C C . GLU A 1 175 ? -10.544 -7.610 -23.745 1.00 95.00 175 GLU A C 1
ATOM 1333 O O . GLU A 1 175 ? -10.793 -6.561 -23.137 1.00 95.00 175 GLU A O 1
ATOM 1338 N N . SER A 1 176 ? -10.847 -8.799 -23.212 1.00 93.50 176 SER A N 1
ATOM 1339 C CA . SER A 1 176 ? -11.446 -8.981 -21.885 1.00 93.50 176 SER A CA 1
ATOM 1340 C C . SER A 1 176 ? -10.601 -8.369 -20.755 1.00 93.50 176 SER A C 1
ATOM 1342 O O . SER A 1 176 ? -11.135 -7.978 -19.710 1.00 93.50 176 SER A O 1
ATOM 1344 N N . PHE A 1 177 ? -9.288 -8.217 -20.948 1.00 92.69 177 PHE A N 1
ATOM 1345 C CA . PHE A 1 177 ? -8.391 -7.559 -20.007 1.00 92.69 177 PHE A CA 1
ATOM 1346 C C . PHE A 1 177 ? -8.687 -6.060 -19.874 1.00 92.69 177 PHE A C 1
ATOM 1348 O O . PHE A 1 177 ? -8.701 -5.552 -18.750 1.00 92.69 177 PHE A O 1
ATOM 1355 N N . PHE A 1 178 ? -9.042 -5.380 -20.965 1.00 90.69 178 PHE A N 1
ATOM 1356 C CA . PHE A 1 178 ? -9.336 -3.940 -20.987 1.00 90.69 178 PHE A CA 1
ATOM 1357 C C . PHE A 1 178 ? -10.788 -3.603 -20.636 1.00 90.69 178 PHE A C 1
ATOM 1359 O O . PHE A 1 178 ? -11.141 -2.436 -20.442 1.00 90.69 178 PHE A O 1
ATOM 1366 N N . THR A 1 179 ? -11.642 -4.620 -20.490 1.00 91.62 179 THR A N 1
ATOM 1367 C CA . THR A 1 179 ? -13.035 -4.424 -20.084 1.00 91.62 179 THR A CA 1
ATOM 1368 C C . THR A 1 179 ? -13.110 -3.669 -18.756 1.00 91.62 179 THR A C 1
ATOM 1370 O O . THR A 1 179 ? -12.483 -4.029 -17.755 1.00 91.62 179 THR A O 1
ATOM 1373 N N . ARG A 1 180 ? -13.925 -2.609 -18.722 1.00 88.94 180 ARG A N 1
ATOM 1374 C CA . ARG A 1 180 ? -14.054 -1.732 -17.554 1.00 88.94 180 ARG A CA 1
ATOM 1375 C C . ARG A 1 180 ? -14.533 -2.504 -16.322 1.00 88.94 180 ARG A C 1
ATOM 1377 O O . ARG A 1 180 ? -15.682 -2.936 -16.249 1.00 88.94 180 ARG A O 1
ATOM 1384 N N . ARG A 1 181 ? -13.694 -2.557 -15.283 1.00 88.94 181 ARG A N 1
ATOM 1385 C CA . ARG A 1 181 ? -14.033 -3.173 -13.990 1.00 88.94 181 ARG A CA 1
ATOM 1386 C C . ARG A 1 181 ? -14.471 -2.129 -12.967 1.00 88.94 181 ARG A C 1
ATOM 1388 O O . ARG A 1 181 ? -13.868 -1.067 -12.820 1.00 88.94 181 ARG A O 1
ATOM 1395 N N . ALA A 1 182 ? -15.537 -2.437 -12.232 1.00 89.69 182 ALA A N 1
ATOM 1396 C CA . ALA A 1 182 ? -15.996 -1.630 -11.108 1.00 89.69 182 ALA A CA 1
ATOM 1397 C C . ALA A 1 182 ? -15.657 -2.338 -9.791 1.00 89.69 182 ALA A C 1
ATOM 1399 O O . ALA A 1 182 ? -16.365 -3.253 -9.376 1.00 89.69 182 ALA A O 1
ATOM 1400 N N . HIS A 1 183 ? -14.603 -1.881 -9.115 1.00 88.12 183 HIS A N 1
ATOM 1401 C CA . HIS A 1 183 ? -14.245 -2.378 -7.787 1.00 88.12 183 HIS A CA 1
ATOM 1402 C C . HIS A 1 183 ? -15.246 -1.856 -6.755 1.00 88.12 183 HIS A C 1
ATOM 1404 O O . HIS A 1 183 ? -15.371 -0.647 -6.527 1.00 88.12 183 HIS A O 1
ATOM 1410 N N . ARG A 1 184 ? -16.007 -2.774 -6.160 1.00 85.38 184 ARG A N 1
ATOM 1411 C CA . ARG A 1 184 ? -16.957 -2.458 -5.093 1.00 85.38 184 ARG A CA 1
ATOM 1412 C C . ARG A 1 184 ? -16.228 -2.534 -3.761 1.00 85.38 184 ARG A C 1
ATOM 1414 O O . ARG A 1 184 ? -15.511 -3.491 -3.503 1.00 85.38 184 ARG A O 1
ATOM 1421 N N . LEU A 1 185 ? -16.440 -1.529 -2.915 1.00 79.69 185 LEU A N 1
ATOM 1422 C CA . LEU A 1 185 ? -15.975 -1.588 -1.536 1.00 79.69 185 LEU A CA 1
ATOM 1423 C C . LEU A 1 185 ? -16.871 -2.565 -0.776 1.00 79.69 185 LEU A C 1
ATOM 1425 O O . LEU A 1 185 ? -17.968 -2.187 -0.353 1.00 79.69 185 LEU A O 1
ATOM 1429 N N . ASP A 1 186 ? -16.409 -3.802 -0.642 1.00 75.38 186 ASP A N 1
ATOM 1430 C CA . ASP A 1 186 ? -17.099 -4.806 0.151 1.00 75.38 186 ASP A CA 1
ATOM 1431 C C . ASP A 1 186 ? -16.932 -4.519 1.652 1.00 75.38 186 ASP A C 1
ATOM 1433 O O . ASP A 1 186 ? -15.905 -4.010 2.113 1.00 75.38 186 ASP A O 1
ATOM 1437 N N . ARG A 1 187 ? -17.985 -4.786 2.420 1.00 78.75 187 ARG A N 1
ATOM 1438 C CA . ARG A 1 187 ? -18.026 -4.594 3.871 1.00 78.75 187 ARG A CA 1
ATOM 1439 C C . ARG A 1 187 ? -18.537 -5.876 4.489 1.00 78.75 187 ARG A C 1
ATOM 1441 O O . ARG A 1 187 ? -19.746 -6.070 4.595 1.00 78.75 187 ARG A O 1
ATOM 1448 N N . ARG A 1 188 ? -17.601 -6.715 4.920 1.00 82.31 188 ARG A N 1
ATOM 1449 C CA . ARG A 1 188 ? -17.921 -7.976 5.582 1.00 82.31 188 ARG A CA 1
ATOM 1450 C C . ARG A 1 188 ? -18.731 -7.700 6.857 1.00 82.31 188 ARG A C 1
ATOM 1452 O O . ARG A 1 188 ? -18.268 -6.919 7.695 1.00 82.31 188 ARG A O 1
ATOM 1459 N N . PRO A 1 189 ? -19.940 -8.268 6.995 1.00 84.50 189 PRO A N 1
ATOM 1460 C CA . PRO A 1 189 ? -20.708 -8.148 8.225 1.00 84.50 189 PRO A CA 1
ATOM 1461 C C . PRO A 1 189 ? -20.036 -8.949 9.347 1.00 84.50 189 PRO A C 1
ATOM 1463 O O . PRO A 1 189 ? -19.359 -9.944 9.094 1.00 84.50 189 PRO A O 1
ATOM 1466 N N . ALA A 1 190 ? -20.242 -8.516 10.590 1.00 86.50 190 ALA A N 1
ATOM 1467 C CA . ALA A 1 190 ? -19.868 -9.310 11.756 1.00 86.50 190 ALA A CA 1
ATOM 1468 C C . ALA A 1 190 ? -20.792 -10.530 11.882 1.00 86.50 190 ALA A C 1
ATOM 1470 O O . ALA A 1 190 ? -21.967 -10.463 11.504 1.00 86.50 190 ALA A O 1
ATOM 1471 N N . SER A 1 191 ? -20.278 -11.633 12.429 1.00 90.75 191 SER A N 1
ATOM 1472 C CA . SER A 1 191 ? -21.108 -12.805 12.710 1.00 90.75 191 SER A CA 1
ATOM 1473 C C . SER A 1 191 ? -22.095 -12.521 13.847 1.00 90.75 191 SER A C 1
ATOM 1475 O O . SER A 1 191 ? -21.871 -11.650 14.692 1.00 90.75 191 SER A O 1
ATOM 1477 N N . VAL A 1 192 ? -23.191 -13.283 13.896 1.00 91.75 192 VAL A N 1
ATOM 1478 C CA . VAL A 1 192 ? -24.203 -13.151 14.958 1.00 91.75 192 VAL A CA 1
ATOM 1479 C C . VAL A 1 192 ? -23.580 -13.355 16.344 1.00 91.75 192 VAL A C 1
ATOM 1481 O O . VAL A 1 192 ? -23.877 -12.591 17.258 1.00 91.75 192 VAL A O 1
ATOM 1484 N N . ALA A 1 193 ? -22.662 -14.318 16.480 1.00 90.75 193 ALA A N 1
ATOM 1485 C CA . ALA A 1 193 ? -21.936 -14.567 17.724 1.00 90.75 193 ALA A CA 1
ATOM 1486 C C . ALA A 1 193 ? -21.061 -13.369 18.133 1.00 90.75 193 ALA A C 1
ATOM 1488 O O . ALA A 1 193 ? -21.190 -12.873 19.246 1.00 90.75 193 ALA A O 1
ATOM 1489 N N . GLN A 1 194 ? -20.266 -12.817 17.205 1.00 88.69 194 GLN A N 1
ATOM 1490 C CA . GLN A 1 194 ? -19.434 -11.634 17.476 1.00 88.69 194 GLN A CA 1
ATOM 1491 C C . GLN A 1 194 ? -20.269 -10.427 17.922 1.00 88.69 194 GLN A C 1
ATOM 1493 O O . GLN A 1 194 ? -19.855 -9.659 18.790 1.00 88.69 194 GLN A O 1
ATOM 1498 N N . LEU A 1 195 ? -21.452 -10.247 17.328 1.00 89.06 195 LEU A N 1
ATOM 1499 C CA . LEU A 1 195 ? -22.385 -9.194 17.725 1.00 89.06 195 LEU A CA 1
ATOM 1500 C C . LEU A 1 195 ? -22.964 -9.445 19.122 1.00 89.06 195 LEU A C 1
ATOM 1502 O O . LEU A 1 195 ? -23.041 -8.504 19.912 1.00 89.06 195 LEU A O 1
ATOM 1506 N N . ALA A 1 196 ? -23.348 -10.684 19.438 1.00 89.50 196 ALA A N 1
ATOM 1507 C CA . ALA A 1 196 ? -23.858 -11.053 20.757 1.00 89.50 196 ALA A CA 1
ATOM 1508 C C . ALA A 1 196 ? -22.808 -10.813 21.855 1.00 89.50 196 ALA A C 1
ATOM 1510 O O . ALA A 1 196 ? -23.117 -10.157 22.853 1.00 89.50 196 ALA A O 1
ATOM 1511 N N . ASP A 1 197 ? -21.563 -11.234 21.624 1.00 89.31 197 ASP A N 1
ATOM 1512 C CA . ASP A 1 197 ? -20.439 -11.037 22.547 1.00 89.31 197 ASP A CA 1
ATOM 1513 C C . ASP A 1 197 ? -20.156 -9.548 22.775 1.00 89.31 197 ASP A C 1
ATOM 1515 O O . ASP A 1 197 ? -20.018 -9.089 23.913 1.00 89.31 197 ASP A O 1
ATOM 1519 N N . ALA A 1 198 ? -20.146 -8.756 21.697 1.00 88.50 198 ALA A N 1
ATOM 1520 C CA . ALA A 1 198 ? -19.966 -7.309 21.776 1.00 88.50 198 ALA A CA 1
ATOM 1521 C C . ALA A 1 198 ? -21.082 -6.640 22.597 1.00 88.50 198 ALA A C 1
ATOM 1523 O O . ALA A 1 198 ? -20.807 -5.800 23.457 1.00 88.50 198 ALA A O 1
ATOM 1524 N N . VAL A 1 199 ? -22.343 -7.020 22.366 1.00 88.81 199 VAL A N 1
ATOM 1525 C CA . VAL A 1 199 ? -23.493 -6.491 23.113 1.00 88.81 199 VAL A CA 1
ATOM 1526 C C . VAL A 1 199 ? -23.429 -6.897 24.586 1.00 88.81 199 VAL A C 1
ATOM 1528 O O . VAL A 1 199 ? -23.688 -6.058 25.451 1.00 88.81 199 VAL A O 1
ATOM 1531 N N . ALA A 1 200 ? -23.062 -8.143 24.891 1.00 88.75 200 ALA A N 1
ATOM 1532 C CA . ALA A 1 200 ? -22.908 -8.626 26.261 1.00 88.75 200 ALA A CA 1
ATOM 1533 C C . ALA A 1 200 ? -21.798 -7.868 27.009 1.00 88.75 200 ALA A C 1
ATOM 1535 O O . ALA A 1 200 ? -22.022 -7.382 28.122 1.00 88.75 200 ALA A O 1
ATOM 1536 N N . ALA A 1 201 ? -20.636 -7.673 26.375 1.00 86.25 201 ALA A N 1
ATOM 1537 C CA . ALA A 1 201 ? -19.530 -6.905 26.943 1.00 86.25 201 ALA A CA 1
ATOM 1538 C C . ALA A 1 201 ? -19.942 -5.460 27.264 1.00 86.25 201 ALA A C 1
ATOM 1540 O O . ALA A 1 201 ? -19.681 -4.976 28.370 1.00 86.25 201 ALA A O 1
ATOM 1541 N N . ILE A 1 202 ? -20.640 -4.808 26.325 1.00 84.38 202 ILE A N 1
ATOM 1542 C CA . ILE A 1 202 ? -21.161 -3.443 26.467 1.00 84.38 202 ILE A CA 1
ATOM 1543 C C . ILE A 1 202 ? -22.179 -3.344 27.608 1.00 84.38 202 ILE A C 1
ATOM 1545 O O . ILE A 1 202 ? -22.088 -2.423 28.415 1.00 84.38 202 ILE A O 1
ATOM 1549 N N . LYS A 1 203 ? -23.137 -4.276 27.699 1.00 85.38 203 LYS A N 1
ATOM 1550 C CA . LYS A 1 203 ? -24.167 -4.275 28.754 1.00 85.38 203 LYS A CA 1
ATOM 1551 C C . LYS A 1 203 ? -23.587 -4.498 30.152 1.00 85.38 203 LYS A C 1
ATOM 1553 O O . LYS A 1 203 ? -24.125 -3.969 31.117 1.00 85.38 203 LYS A O 1
ATOM 1558 N N . ALA A 1 204 ? -22.506 -5.269 30.259 1.00 86.31 204 ALA A N 1
ATOM 1559 C CA . ALA A 1 204 ? -21.828 -5.533 31.527 1.00 86.31 204 ALA A CA 1
ATOM 1560 C C . ALA A 1 204 ? -20.927 -4.372 32.002 1.00 86.31 204 ALA A C 1
ATOM 1562 O O . ALA A 1 204 ? -20.491 -4.368 33.150 1.00 86.31 204 ALA A O 1
ATOM 1563 N N . SER A 1 205 ? -20.609 -3.409 31.131 1.00 81.19 205 SER A N 1
ATOM 1564 C CA . SER A 1 205 ? -19.787 -2.240 31.466 1.00 81.19 205 SER A CA 1
ATOM 1565 C C . SER A 1 205 ? -20.614 -1.159 32.171 1.00 81.19 205 SER A C 1
ATOM 1567 O O . SER A 1 205 ? -21.782 -0.953 31.860 1.00 81.19 205 SER A O 1
ATOM 1569 N N . ARG A 1 206 ? -20.008 -0.443 33.120 1.00 78.50 206 ARG A N 1
ATOM 1570 C CA . ARG A 1 206 ? -20.573 0.736 33.799 1.00 78.50 206 ARG A CA 1
ATOM 1571 C C . ARG A 1 206 ? -19.923 2.037 33.326 1.00 78.50 206 ARG A C 1
ATOM 1573 O O . ARG A 1 206 ? -20.560 3.091 33.391 1.00 78.50 206 ARG A O 1
ATOM 1580 N N . LYS A 1 207 ? -18.669 1.988 32.866 1.00 75.81 207 LYS A N 1
ATOM 1581 C CA . LYS A 1 207 ? -17.882 3.144 32.406 1.00 75.81 207 LYS A CA 1
ATOM 1582 C C . LYS A 1 207 ? -17.216 2.858 31.045 1.00 75.81 207 LYS A C 1
ATOM 1584 O O . LYS A 1 207 ? -15.986 2.817 30.963 1.00 75.81 207 LYS A O 1
ATOM 1589 N N . PRO A 1 208 ? -18.000 2.701 29.958 1.00 77.44 208 PRO A N 1
ATOM 1590 C CA . PRO A 1 208 ? -17.431 2.436 28.645 1.00 77.44 208 PRO A CA 1
ATOM 1591 C C . PRO A 1 208 ? -16.777 3.692 28.053 1.00 77.44 208 PRO A C 1
ATOM 1593 O O . PRO A 1 208 ? -17.389 4.765 27.998 1.00 77.44 208 PRO A O 1
ATOM 1596 N N . LEU A 1 209 ? -15.565 3.537 27.524 1.00 75.94 209 LEU A N 1
ATOM 1597 C CA . LEU A 1 209 ? -14.851 4.550 26.750 1.00 75.94 209 LEU A CA 1
ATOM 1598 C C . LEU A 1 209 ? -14.777 4.136 25.279 1.00 75.94 209 LEU A C 1
ATOM 1600 O O . LEU A 1 209 ? -14.371 3.025 24.961 1.00 75.94 209 LEU A O 1
ATOM 1604 N N . ILE A 1 210 ? -15.123 5.045 24.366 1.00 76.50 210 ILE A N 1
ATOM 1605 C CA . ILE A 1 210 ? -15.045 4.796 22.920 1.00 76.50 210 ILE A CA 1
ATOM 1606 C C . ILE A 1 210 ? -13.845 5.531 22.332 1.00 76.50 210 ILE A C 1
ATOM 1608 O O . ILE A 1 210 ? -13.750 6.758 22.442 1.00 76.50 210 ILE A O 1
ATOM 1612 N N . VAL A 1 211 ? -12.995 4.787 21.628 1.00 75.19 211 VAL A N 1
ATOM 1613 C CA . VAL A 1 211 ? -11.829 5.287 20.894 1.00 75.19 211 VAL A CA 1
ATOM 1614 C C . VAL A 1 211 ? -12.077 5.112 19.398 1.00 75.19 211 VAL A C 1
ATOM 1616 O O . VAL A 1 211 ? -12.156 3.997 18.888 1.00 75.19 211 VAL A O 1
ATOM 1619 N N . CYS A 1 212 ? -12.213 6.223 18.673 1.00 75.00 212 CYS A N 1
ATOM 1620 C CA . CYS A 1 212 ? -12.438 6.206 17.226 1.00 75.00 212 CYS A CA 1
ATOM 1621 C C . CYS A 1 212 ? -11.128 6.404 16.461 1.00 75.00 212 CYS A C 1
ATOM 1623 O O . CYS A 1 212 ? -10.449 7.413 16.640 1.00 75.00 212 CYS A O 1
ATOM 1625 N N . GLY A 1 213 ? -10.812 5.470 15.565 1.00 76.88 213 GLY A N 1
ATOM 1626 C CA . GLY A 1 213 ? -9.641 5.537 14.697 1.00 76.88 213 GLY A CA 1
ATOM 1627 C C . GLY A 1 213 ? -9.948 5.982 13.266 1.00 76.88 213 GLY A C 1
ATOM 1628 O O . GLY A 1 213 ? -11.054 6.407 12.910 1.00 76.88 213 GLY A O 1
ATOM 1629 N N . GLY A 1 214 ? -8.940 5.840 12.402 1.00 76.31 214 GLY A N 1
ATOM 1630 C CA . GLY A 1 214 ? -9.034 6.184 10.982 1.00 76.31 214 GLY A CA 1
ATOM 1631 C C . GLY A 1 214 ? -10.128 5.417 10.229 1.00 76.31 214 GLY A C 1
ATOM 1632 O O . GLY A 1 214 ? -10.727 5.972 9.306 1.00 76.31 214 GLY A O 1
ATOM 1633 N N . GLY A 1 215 ? -10.464 4.190 10.643 1.00 80.56 215 GLY A N 1
ATOM 1634 C CA . GLY A 1 215 ? -11.506 3.380 9.997 1.00 80.56 215 GLY A CA 1
ATOM 1635 C C . GLY A 1 215 ? -12.891 4.043 10.008 1.00 80.56 215 GLY A C 1
ATOM 1636 O O . GLY A 1 215 ? -13.642 3.950 9.032 1.00 80.56 215 GLY A O 1
ATOM 1637 N N . VAL A 1 216 ? -13.210 4.824 11.045 1.00 79.75 216 VAL A N 1
ATOM 1638 C CA . VAL A 1 216 ? -14.458 5.608 11.112 1.00 79.75 216 VAL A CA 1
ATOM 1639 C C . VAL A 1 216 ? -14.489 6.703 10.037 1.00 79.75 216 VAL A C 1
ATOM 1641 O O . VAL A 1 216 ? -15.525 6.937 9.409 1.00 79.75 216 VAL A O 1
ATOM 1644 N N . LYS A 1 217 ? -13.347 7.349 9.768 1.00 80.88 217 LYS A N 1
ATOM 1645 C CA . LYS A 1 217 ? -13.221 8.369 8.714 1.00 80.88 217 LYS A CA 1
ATOM 1646 C C . LYS A 1 217 ? -13.441 7.749 7.332 1.00 80.88 217 LYS A C 1
ATOM 1648 O O . LYS A 1 217 ? -14.260 8.246 6.556 1.00 80.88 217 LYS A O 1
ATOM 1653 N N . TYR A 1 218 ? -12.735 6.661 7.028 1.00 81.69 218 TYR A N 1
ATOM 1654 C CA . TYR A 1 218 ? -12.759 6.050 5.694 1.00 81.69 218 TYR A CA 1
ATOM 1655 C C . TYR A 1 218 ? -14.070 5.316 5.390 1.00 81.69 218 TYR A C 1
ATOM 1657 O O . TYR A 1 218 ? -14.516 5.305 4.245 1.00 81.69 218 TYR A O 1
ATOM 1665 N N . SER A 1 219 ? -14.769 4.807 6.408 1.00 78.12 219 SER A N 1
ATOM 1666 C CA . SER A 1 219 ? -16.097 4.202 6.230 1.00 78.12 219 SER A CA 1
ATOM 1667 C C . SER A 1 219 ? -17.196 5.209 5.851 1.00 78.12 219 SER A C 1
ATOM 1669 O O . SER A 1 219 ? -18.288 4.794 5.450 1.00 78.12 219 SER A O 1
ATOM 1671 N N . ARG A 1 220 ? -16.942 6.527 5.961 1.00 73.19 220 ARG A N 1
ATOM 1672 C CA . ARG A 1 220 ? -17.934 7.613 5.788 1.00 73.19 220 ARG A CA 1
ATOM 1673 C C . ARG A 1 220 ? -19.175 7.458 6.676 1.00 73.19 220 ARG A C 1
ATOM 1675 O O . ARG A 1 220 ? -20.201 8.095 6.449 1.00 73.19 220 ARG A O 1
ATOM 1682 N N . ARG A 1 221 ? -19.073 6.646 7.727 1.00 67.19 221 ARG A N 1
ATOM 1683 C CA . ARG A 1 221 ? -20.135 6.373 8.698 1.00 67.19 221 ARG A CA 1
ATOM 1684 C C . ARG A 1 221 ? -20.044 7.295 9.916 1.00 67.19 221 ARG A C 1
ATOM 1686 O O . ARG A 1 221 ? -20.616 7.007 10.955 1.00 67.19 221 ARG A O 1
ATOM 1693 N N . ARG A 1 222 ? -19.403 8.465 9.781 1.00 63.38 222 ARG A N 1
ATOM 1694 C CA . ARG A 1 222 ? -19.332 9.475 10.854 1.00 63.38 222 ARG A CA 1
ATOM 1695 C C . ARG A 1 222 ? -20.714 9.788 11.441 1.00 63.38 222 ARG A C 1
ATOM 1697 O O . ARG A 1 222 ? -20.857 9.844 12.652 1.00 63.38 222 ARG A O 1
ATOM 1704 N N . ARG A 1 223 ? -21.739 9.900 10.587 1.00 64.44 223 ARG A N 1
ATOM 1705 C CA . ARG A 1 223 ? -23.125 10.176 11.004 1.00 64.44 223 ARG A CA 1
ATOM 1706 C C . ARG A 1 223 ? -23.784 9.051 11.812 1.00 64.44 223 ARG A C 1
ATOM 1708 O O . ARG A 1 223 ? -24.758 9.333 12.491 1.00 64.44 223 ARG A O 1
ATOM 1715 N N . SER A 1 224 ? -23.296 7.808 11.753 1.00 70.94 224 SER A N 1
ATOM 1716 C CA . SER A 1 224 ? -23.836 6.709 12.573 1.00 70.94 224 SER A CA 1
ATOM 1717 C C . SER A 1 224 ? -23.138 6.562 13.923 1.00 70.94 224 SER A C 1
ATOM 1719 O O . SER A 1 224 ? -23.667 5.878 14.794 1.00 70.94 224 SER A O 1
ATOM 1721 N N . VAL A 1 225 ? -21.997 7.227 14.131 1.00 69.19 225 VAL A N 1
ATOM 1722 C CA . VAL A 1 225 ? -21.312 7.216 15.431 1.00 69.19 225 VAL A CA 1
ATOM 1723 C C . VAL A 1 225 ? -22.092 8.026 16.464 1.00 69.19 225 VAL A C 1
ATOM 1725 O O . VAL A 1 225 ? -22.239 7.572 17.592 1.00 69.19 225 VAL A O 1
ATOM 1728 N N . ASP A 1 226 ? -22.665 9.175 16.091 1.00 67.69 226 ASP A N 1
ATOM 1729 C CA . ASP A 1 226 ? -23.422 10.001 17.043 1.00 67.69 226 ASP A CA 1
ATOM 1730 C C . ASP A 1 226 ? -24.672 9.282 17.593 1.00 67.69 226 ASP A C 1
ATOM 1732 O O . ASP A 1 226 ? -24.840 9.255 18.816 1.00 67.69 226 ASP A O 1
ATOM 1736 N N . PRO A 1 227 ? -25.529 8.644 16.764 1.00 73.38 227 PRO A N 1
ATOM 1737 C CA . PRO A 1 227 ? -26.612 7.795 17.255 1.00 73.38 227 PRO A CA 1
ATOM 1738 C C . PRO A 1 227 ? -26.116 6.631 18.113 1.00 73.38 227 PRO A C 1
ATOM 1740 O O . PRO A 1 227 ? -26.678 6.401 19.177 1.00 73.38 227 PRO A O 1
ATOM 1743 N N . PHE A 1 228 ? -25.044 5.942 17.706 1.00 74.00 228 PHE A N 1
ATOM 1744 C CA . PHE A 1 228 ? -24.473 4.833 18.477 1.00 74.00 228 PHE A CA 1
ATOM 1745 C C . PHE A 1 228 ? -24.038 5.282 19.878 1.00 74.00 228 PHE A C 1
ATOM 1747 O O . PHE A 1 228 ? -24.441 4.690 20.879 1.00 74.00 228 PHE A O 1
ATOM 1754 N N . CYS A 1 229 ? -23.311 6.397 19.965 1.00 69.50 229 CYS A N 1
ATOM 1755 C CA . CYS A 1 229 ? -22.922 7.009 21.230 1.00 69.50 229 CYS A CA 1
ATOM 1756 C C . CYS A 1 229 ? -24.143 7.407 22.070 1.00 69.50 229 CYS A C 1
ATOM 1758 O O . CYS A 1 229 ? -24.149 7.162 23.273 1.00 69.50 229 CYS A O 1
ATOM 1760 N N . ARG A 1 230 ? -25.184 8.003 21.463 1.00 67.94 230 ARG A N 1
ATOM 1761 C CA . ARG A 1 230 ? -26.430 8.384 22.159 1.00 67.94 230 ARG A CA 1
ATOM 1762 C C . ARG A 1 230 ? -27.169 7.175 22.728 1.00 67.94 230 ARG A C 1
ATOM 1764 O O . ARG A 1 230 ? -27.615 7.241 23.871 1.00 67.94 230 ARG A O 1
ATOM 1771 N N . THR A 1 231 ? -27.271 6.090 21.968 1.00 69.00 231 THR A N 1
ATOM 1772 C CA . THR A 1 231 ? -27.884 4.839 22.429 1.00 69.00 231 THR A CA 1
ATOM 1773 C C . THR A 1 231 ? -27.092 4.252 23.590 1.00 69.00 231 THR A C 1
ATOM 1775 O O . THR A 1 231 ? -27.674 3.972 24.631 1.00 69.00 231 THR A O 1
ATOM 1778 N N . LEU A 1 232 ? -25.761 4.193 23.490 1.00 66.88 232 LEU A N 1
ATOM 1779 C CA . LEU A 1 232 ? -24.910 3.749 24.598 1.00 66.88 232 LEU A CA 1
ATOM 1780 C C . LEU A 1 232 ? -25.080 4.609 25.856 1.00 66.88 232 LEU A C 1
ATOM 1782 O O . LEU A 1 232 ? -25.154 4.064 26.955 1.00 66.88 232 LEU A O 1
ATOM 1786 N N . ARG A 1 233 ? -25.220 5.938 25.714 1.00 59.41 233 ARG A N 1
ATOM 1787 C CA . ARG A 1 233 ? -25.522 6.820 26.859 1.00 59.41 233 ARG A CA 1
ATOM 1788 C C . ARG A 1 233 ? -26.810 6.415 27.566 1.00 59.41 233 ARG A C 1
ATOM 1790 O O . ARG A 1 233 ? -26.840 6.421 28.789 1.00 59.41 233 ARG A O 1
ATOM 1797 N N . ARG A 1 234 ? -27.859 6.108 26.797 1.00 48.34 234 ARG A N 1
ATOM 1798 C CA . ARG A 1 234 ? -29.189 5.759 27.317 1.00 48.34 234 ARG A CA 1
ATOM 1799 C C . ARG A 1 234 ? -29.225 4.364 27.940 1.00 48.34 234 AR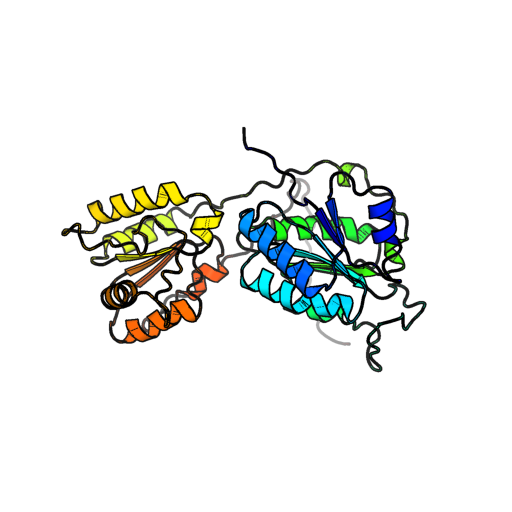G A C 1
ATOM 1801 O O . ARG A 1 234 ? -29.890 4.183 28.947 1.00 48.34 234 ARG A O 1
ATOM 1808 N N . THR A 1 235 ? -28.525 3.397 27.348 1.00 44.22 235 THR A N 1
ATOM 1809 C CA . THR A 1 235 ? -28.598 1.982 27.748 1.00 44.22 235 THR A CA 1
ATOM 1810 C C . THR A 1 235 ? -27.614 1.616 28.861 1.00 44.22 235 THR A C 1
ATOM 1812 O O . THR A 1 235 ? -27.907 0.721 29.643 1.00 44.22 235 THR A O 1
ATOM 1815 N N . VAL A 1 236 ? -26.460 2.291 28.951 1.00 37.91 236 VAL A N 1
ATOM 1816 C CA . VAL A 1 236 ? -25.358 1.884 29.848 1.00 37.91 236 VAL A CA 1
ATOM 1817 C C . VAL A 1 236 ? -25.151 2.853 31.022 1.00 37.91 236 VAL A C 1
ATOM 1819 O O . VAL A 1 236 ? -24.574 2.488 32.042 1.00 37.91 236 VAL A O 1
ATOM 1822 N N . CYS A 1 237 ? -25.644 4.094 30.942 1.00 27.62 237 CYS A N 1
ATOM 1823 C CA . CYS A 1 237 ? -25.369 5.112 31.956 1.00 27.62 237 CYS A CA 1
ATOM 1824 C C . CYS A 1 237 ? -26.618 5.549 32.731 1.00 27.62 237 CYS A C 1
ATOM 1826 O O . CYS A 1 237 ? -27.437 6.314 32.235 1.00 27.62 237 CYS A O 1
ATOM 1828 N N . ARG A 1 238 ? -26.656 5.211 34.027 1.00 26.83 238 ARG A N 1
ATOM 1829 C CA . ARG A 1 238 ? -27.546 5.827 35.035 1.00 26.83 238 ARG A CA 1
ATOM 1830 C C . ARG A 1 238 ? -27.260 7.330 35.245 1.00 26.83 238 ARG A C 1
ATOM 1832 O O . ARG A 1 238 ? -28.010 8.005 35.935 1.00 26.83 238 ARG A O 1
ATOM 1839 N N . ASN A 1 239 ? -26.182 7.868 34.654 1.00 27.70 239 ASN A N 1
ATOM 1840 C CA . ASN A 1 239 ? -25.792 9.275 34.755 1.00 27.70 239 ASN A CA 1
ATOM 1841 C C . ASN A 1 239 ? -25.290 9.825 33.386 1.00 27.70 239 ASN A C 1
ATOM 1843 O O . ASN A 1 239 ? -24.179 9.491 32.958 1.00 27.70 239 ASN A O 1
ATOM 1847 N N . PRO A 1 240 ? -26.061 10.670 32.669 1.00 29.77 240 PRO A N 1
ATOM 1848 C CA . PRO A 1 240 ? -25.846 11.005 31.248 1.00 29.77 240 PRO A CA 1
ATOM 1849 C C . PRO A 1 240 ? -24.564 11.799 30.928 1.00 29.77 240 PRO A C 1
ATOM 1851 O O . PRO A 1 240 ? -24.213 11.964 29.756 1.00 29.77 240 PRO A O 1
ATOM 1854 N N . ARG A 1 241 ? -23.826 12.264 31.946 1.00 30.64 241 ARG A N 1
ATOM 1855 C CA . ARG A 1 241 ? -22.555 13.001 31.797 1.00 30.64 241 ARG A CA 1
ATOM 1856 C C . ARG A 1 241 ? -21.328 12.107 31.540 1.00 30.64 241 ARG A C 1
ATOM 1858 O O . ARG A 1 241 ? -20.271 12.649 31.220 1.00 30.64 241 ARG A O 1
ATOM 1865 N N . ARG A 1 242 ? -21.442 10.775 31.673 1.00 30.45 242 ARG A N 1
ATOM 1866 C CA . ARG A 1 242 ? -20.278 9.864 31.771 1.00 30.45 242 ARG A CA 1
ATOM 1867 C C . ARG A 1 242 ? -19.923 9.056 30.517 1.00 30.45 242 ARG A C 1
ATOM 1869 O O . ARG A 1 242 ? -18.779 8.643 30.399 1.00 30.45 242 ARG A O 1
ATOM 1876 N N . VAL A 1 243 ? -20.806 8.930 29.521 1.00 30.94 243 VAL A N 1
ATOM 1877 C CA . VAL A 1 243 ? -20.419 8.391 28.197 1.00 30.94 243 VAL A CA 1
ATOM 1878 C C . VAL A 1 243 ? -19.853 9.521 27.341 1.00 30.94 243 VAL A C 1
ATOM 1880 O O . VAL A 1 243 ? -20.492 10.024 26.414 1.00 30.94 243 VAL A O 1
ATOM 1883 N N . LYS A 1 244 ? -18.651 9.998 27.641 1.00 39.25 244 LYS A N 1
ATOM 1884 C CA . LYS A 1 244 ? -17.933 10.844 26.686 1.00 39.25 244 LYS A CA 1
ATOM 1885 C C . LYS A 1 244 ? -17.192 9.914 25.739 1.00 39.25 244 LYS A C 1
ATOM 1887 O O . LYS A 1 244 ? -16.108 9.441 26.035 1.00 39.25 244 LYS A O 1
ATOM 1892 N N . ALA A 1 245 ? -17.775 9.682 24.565 1.00 34.59 245 ALA A N 1
ATOM 1893 C CA . ALA A 1 245 ? -16.933 9.385 23.422 1.00 34.59 245 ALA A CA 1
ATOM 1894 C C . ALA A 1 245 ? -15.901 10.522 23.339 1.00 34.59 245 ALA A C 1
ATOM 1896 O O . ALA A 1 245 ? -16.272 11.686 23.549 1.00 34.59 245 ALA A O 1
ATOM 1897 N N . ALA A 1 246 ? -14.637 10.216 23.052 1.00 40.47 246 ALA A N 1
ATOM 1898 C CA . ALA A 1 246 ? -13.638 11.214 22.667 1.00 40.47 246 ALA A CA 1
ATOM 1899 C C . ALA A 1 246 ? -14.009 11.804 21.286 1.00 40.47 246 ALA A C 1
ATOM 1901 O O . ALA A 1 246 ? -13.300 11.669 20.297 1.00 40.47 246 ALA A O 1
ATOM 1902 N N . LEU A 1 247 ? -15.215 12.365 21.202 1.00 35.22 247 LEU A N 1
ATOM 1903 C CA . LEU A 1 247 ? -15.962 12.639 19.982 1.00 35.22 247 LEU A CA 1
ATOM 1904 C C . LEU A 1 247 ? -16.717 13.970 20.047 1.00 35.22 247 LEU A C 1
ATOM 1906 O O . LEU A 1 247 ? -17.403 14.319 19.093 1.00 35.22 247 LEU A O 1
ATOM 1910 N N . SER A 1 248 ? -16.595 14.750 21.125 1.00 25.95 248 SER A N 1
ATOM 1911 C CA . SER A 1 248 ? -17.346 16.000 21.258 1.00 25.95 248 SER A CA 1
ATOM 1912 C C . SER A 1 248 ? -16.451 17.219 21.410 1.00 25.95 248 SER A C 1
ATOM 1914 O O . SER A 1 248 ? -15.929 17.447 22.490 1.00 25.95 248 SER A O 1
ATOM 1916 N N . LEU A 1 249 ? -16.350 17.983 20.318 1.00 23.89 249 LEU A N 1
ATOM 1917 C CA . LEU A 1 249 ? -16.147 19.435 20.200 1.00 23.89 249 LEU A CA 1
ATOM 1918 C C . LEU A 1 249 ? -16.153 19.816 18.700 1.00 23.89 249 LEU A C 1
ATOM 1920 O O . LEU A 1 249 ? -15.106 20.045 18.110 1.00 23.89 249 LEU A O 1
ATOM 1924 N N . ARG A 1 250 ? -17.316 19.808 18.024 1.00 25.47 250 ARG A N 1
ATOM 1925 C CA . ARG A 1 250 ? -17.451 20.342 16.638 1.00 25.47 250 ARG A CA 1
ATOM 1926 C C . ARG A 1 250 ? -16.378 19.835 15.628 1.00 25.47 250 ARG A C 1
ATOM 1928 O O . ARG A 1 250 ? -15.961 20.538 14.717 1.00 25.47 250 ARG A O 1
ATOM 1935 N N . ILE A 1 251 ? -15.929 18.587 15.786 1.00 30.77 251 ILE A N 1
ATOM 1936 C CA . ILE A 1 251 ? -14.512 18.217 15.616 1.00 30.77 251 ILE A CA 1
ATOM 1937 C C . ILE A 1 251 ? -14.037 18.155 14.152 1.00 30.77 251 ILE A C 1
ATOM 1939 O O . ILE A 1 251 ? -14.296 17.186 13.431 1.00 30.77 251 ILE A O 1
ATOM 1943 N N . ARG A 1 252 ? -13.260 19.172 13.763 1.00 23.34 252 ARG A N 1
ATOM 1944 C CA . ARG A 1 252 ? -12.046 19.086 12.932 1.00 23.34 252 ARG A CA 1
ATOM 1945 C C . ARG A 1 252 ? -11.220 17.926 13.476 1.00 23.34 252 ARG A C 1
ATOM 1947 O O . ARG A 1 252 ? -10.681 18.106 14.546 1.00 23.34 252 ARG A O 1
ATOM 1954 N N . ILE A 1 253 ? -11.250 16.759 12.812 1.00 27.58 253 ILE A N 1
ATOM 1955 C CA . ILE A 1 253 ? -10.724 15.436 13.235 1.00 27.58 253 ILE A CA 1
ATOM 1956 C C . ILE A 1 253 ? -9.437 15.593 14.055 1.00 27.58 253 ILE A C 1
ATOM 1958 O O . ILE A 1 253 ? -8.335 15.527 13.513 1.00 27.58 253 ILE A O 1
ATOM 1962 N N . THR A 1 254 ? -9.583 15.870 15.348 1.00 26.09 254 THR A N 1
ATOM 1963 C CA . THR A 1 254 ? -8.452 16.021 16.236 1.00 26.09 254 THR A CA 1
ATOM 1964 C C . THR A 1 254 ? -8.131 14.624 16.677 1.00 26.09 254 THR A C 1
ATOM 1966 O O . THR A 1 254 ? -9.001 13.856 17.093 1.00 26.09 254 THR A O 1
ATOM 1969 N N . TRP A 1 255 ? -6.858 14.319 16.540 1.00 30.83 255 TRP A N 1
ATOM 1970 C CA . TRP A 1 255 ? -6.135 13.320 17.280 1.00 30.83 255 TRP A CA 1
ATOM 1971 C C . TRP A 1 255 ? -6.408 13.498 18.779 1.00 30.83 255 TRP A C 1
ATOM 1973 O O . TRP A 1 255 ? -5.560 13.977 19.521 1.00 30.83 255 TRP A O 1
ATOM 1983 N N . ALA A 1 256 ? -7.588 13.097 19.252 1.00 33.91 256 ALA A N 1
ATOM 1984 C CA . ALA A 1 256 ? -7.800 12.740 20.646 1.00 33.91 256 ALA A CA 1
ATOM 1985 C C . ALA A 1 256 ? -7.099 11.393 20.867 1.00 33.91 256 ALA A C 1
ATOM 1987 O O . ALA A 1 256 ? -7.718 10.387 21.200 1.00 33.91 256 ALA A O 1
ATOM 1988 N N . ALA A 1 257 ? -5.803 11.366 20.554 1.00 38.81 257 ALA A N 1
ATOM 1989 C CA . ALA A 1 257 ? -4.907 10.313 20.940 1.00 38.81 257 ALA A CA 1
ATOM 1990 C C . ALA A 1 257 ? -4.856 10.415 22.455 1.00 38.81 257 ALA A C 1
ATOM 1992 O O . ALA A 1 257 ? -4.297 11.357 22.999 1.00 38.81 257 ALA A O 1
ATOM 1993 N N . SER A 1 258 ? -5.523 9.503 23.139 1.00 41.09 258 SER A N 1
ATOM 1994 C CA . SER A 1 258 ? -5.131 9.145 24.488 1.00 41.09 258 SER A CA 1
ATOM 1995 C C . SER A 1 258 ? -3.711 8.573 24.366 1.00 41.09 258 SER A C 1
ATOM 1997 O O . SER A 1 258 ? -3.547 7.461 23.877 1.00 41.09 258 SER A O 1
ATOM 1999 N N . ALA A 1 259 ? -2.709 9.433 24.578 1.00 41.12 259 ALA A N 1
ATOM 2000 C CA . ALA A 1 259 ? -1.268 9.253 24.347 1.00 41.12 259 ALA A CA 1
ATOM 2001 C C . ALA A 1 259 ? -0.503 10.470 24.925 1.00 41.12 259 ALA A C 1
ATOM 2003 O O . ALA A 1 259 ? -1.138 11.449 25.307 1.00 41.12 259 ALA A O 1
ATOM 2004 N N . LYS A 1 260 ? 0.841 10.473 24.948 1.00 36.81 260 LYS A N 1
ATOM 2005 C CA . LYS A 1 260 ? 1.689 11.564 25.505 1.00 36.81 260 LYS A CA 1
ATOM 2006 C C . LYS A 1 260 ? 1.389 13.003 25.001 1.00 36.81 260 LYS A C 1
ATOM 2008 O O . LYS A 1 260 ? 1.453 13.907 25.825 1.00 36.81 260 LYS A O 1
ATOM 2013 N N . PRO A 1 261 ? 1.008 13.256 23.729 1.00 46.81 261 PRO A N 1
ATOM 2014 C CA . PRO A 1 261 ? 0.507 14.570 23.284 1.00 46.81 261 PRO A CA 1
ATOM 2015 C C . PRO A 1 261 ? -1.034 14.686 23.325 1.00 46.81 261 PRO A C 1
ATOM 2017 O O . PRO A 1 261 ? -1.639 15.471 22.597 1.00 46.81 261 PRO A O 1
ATOM 2020 N N . GLY A 1 262 ? -1.691 13.844 24.118 1.00 56.19 262 GLY A N 1
ATOM 2021 C CA . GLY A 1 262 ? -3.137 13.716 24.207 1.00 56.19 262 GLY A CA 1
ATOM 2022 C C . GLY A 1 262 ? -3.811 14.745 25.098 1.00 56.19 262 GLY A C 1
ATOM 2023 O O . GLY A 1 262 ? -3.205 15.348 25.978 1.00 56.19 262 GLY A O 1
ATOM 2024 N N . CYS A 1 263 ? -5.119 14.913 24.911 1.00 61.19 263 CYS A N 1
ATOM 2025 C CA . CYS A 1 263 ? -5.918 15.747 25.802 1.00 61.19 263 CYS A CA 1
ATOM 2026 C C . CYS A 1 263 ? -5.959 15.125 27.208 1.00 61.19 263 CYS A C 1
ATOM 2028 O O . CYS A 1 263 ? -6.424 13.994 27.365 1.00 61.19 263 CYS A O 1
ATOM 2030 N N . LEU A 1 264 ? -5.561 15.892 28.230 1.00 68.62 264 LEU A N 1
ATOM 2031 C CA . LEU A 1 264 ? -5.587 15.471 29.637 1.00 68.62 264 LEU A CA 1
ATOM 2032 C C . LEU A 1 264 ? -6.942 14.870 30.041 1.00 68.62 264 LEU A C 1
ATOM 2034 O O . LEU A 1 264 ? -6.992 13.820 30.673 1.00 68.62 264 LEU A O 1
ATOM 2038 N N . ALA A 1 265 ? -8.049 15.481 29.608 1.00 66.81 265 ALA A N 1
ATOM 2039 C CA . ALA A 1 265 ? -9.390 14.984 29.905 1.00 66.81 265 ALA A CA 1
ATOM 2040 C C . ALA A 1 265 ? -9.649 13.574 29.341 1.00 66.81 265 ALA A C 1
ATOM 2042 O O . ALA A 1 265 ? -10.333 12.781 29.981 1.00 66.81 265 ALA A O 1
ATOM 2043 N N . ALA A 1 266 ? -9.111 13.247 28.161 1.00 65.06 266 ALA A N 1
ATOM 2044 C CA . ALA A 1 266 ? -9.244 11.913 27.579 1.00 65.06 266 ALA A CA 1
ATOM 2045 C C . ALA A 1 266 ? -8.403 10.881 28.347 1.00 65.06 266 ALA A C 1
ATOM 2047 O O . ALA A 1 266 ? -8.887 9.783 28.605 1.00 65.06 266 ALA A O 1
ATOM 2048 N N . ASN A 1 267 ? -7.191 11.255 28.768 1.00 68.94 267 ASN A N 1
ATOM 2049 C CA . ASN A 1 267 ? -6.312 10.384 29.553 1.00 68.94 267 ASN A CA 1
ATOM 2050 C C . ASN A 1 267 ? -6.890 10.094 30.949 1.00 68.94 267 ASN A C 1
ATOM 2052 O O . ASN A 1 267 ? -6.864 8.953 31.399 1.00 68.94 267 ASN A O 1
ATOM 2056 N N . LEU A 1 268 ? -7.480 11.094 31.613 1.00 72.44 268 LEU A N 1
ATOM 2057 C CA . LEU A 1 268 ? -8.153 10.900 32.903 1.00 72.44 268 LEU A CA 1
ATOM 2058 C 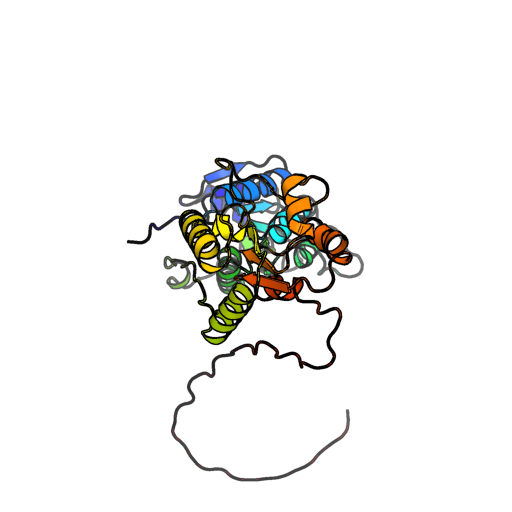C . LEU A 1 268 ? -9.378 9.982 32.781 1.00 72.44 268 LEU A C 1
ATOM 2060 O O . LEU A 1 268 ? -9.548 9.071 33.585 1.00 72.44 268 LEU A O 1
ATOM 2064 N N . LEU A 1 269 ? -10.201 10.175 31.743 1.00 70.75 269 LEU A N 1
ATOM 2065 C CA . LEU A 1 269 ? -11.351 9.301 31.479 1.00 70.75 269 LEU A CA 1
ATOM 2066 C C . LEU A 1 269 ? -10.936 7.871 31.128 1.00 70.75 269 LEU A C 1
ATOM 2068 O O . LEU A 1 269 ? -11.666 6.940 31.457 1.00 70.75 269 LEU A O 1
ATOM 2072 N N . ALA A 1 270 ? -9.786 7.695 30.474 1.00 71.38 270 ALA A N 1
ATOM 2073 C CA . ALA A 1 270 ? -9.235 6.376 30.213 1.00 71.38 270 ALA A CA 1
ATOM 2074 C C . ALA A 1 270 ? -8.929 5.640 31.520 1.00 71.38 270 ALA A C 1
ATOM 2076 O O . ALA A 1 270 ? -9.425 4.539 31.693 1.00 71.38 270 ALA A O 1
ATOM 2077 N N . LYS A 1 271 ? -8.254 6.257 32.494 1.00 72.88 271 LYS A N 1
ATOM 2078 C CA . LYS A 1 271 ? -7.922 5.594 33.776 1.00 72.88 271 LYS A CA 1
ATOM 2079 C C . LYS A 1 271 ? -9.134 5.026 34.524 1.00 72.88 271 LYS A C 1
ATOM 2081 O O . LYS A 1 271 ? -9.022 4.004 35.194 1.00 72.88 271 LYS A O 1
ATOM 2086 N N . GLU A 1 272 ? -10.296 5.663 34.391 1.00 73.44 272 GLU A N 1
ATOM 2087 C CA .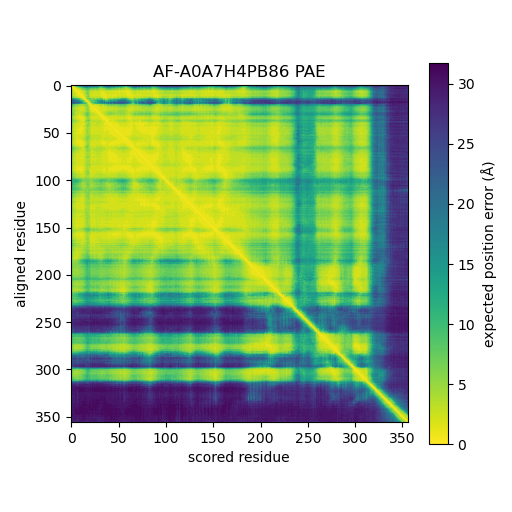 GLU A 1 272 ? -11.543 5.221 35.022 1.00 73.44 272 GLU A CA 1
ATOM 2088 C C . GLU A 1 272 ? -12.354 4.189 34.219 1.00 73.44 272 GLU A C 1
ATOM 2090 O O . GLU A 1 272 ? -13.373 3.710 34.727 1.00 73.44 272 GLU A O 1
ATOM 2095 N N . ALA A 1 273 ? -11.990 3.902 32.967 1.00 72.62 273 ALA A N 1
ATOM 2096 C CA . ALA A 1 273 ? -12.807 3.074 32.087 1.00 72.62 273 ALA A CA 1
ATOM 2097 C C . ALA A 1 273 ? -12.715 1.588 32.459 1.00 72.62 273 ALA A C 1
ATOM 2099 O O . ALA A 1 273 ? -11.632 1.065 32.695 1.00 72.62 273 ALA A O 1
ATOM 2100 N N . ASP A 1 274 ? -13.855 0.894 32.452 1.00 76.25 274 ASP A N 1
ATOM 2101 C CA . ASP A 1 274 ? -13.929 -0.561 32.675 1.00 76.25 274 ASP A CA 1
ATOM 2102 C C . ASP A 1 274 ? -14.045 -1.364 31.364 1.00 76.25 274 ASP A C 1
ATOM 2104 O O . ASP A 1 274 ? -13.803 -2.574 31.329 1.00 76.25 274 ASP A O 1
ATOM 2108 N N . LEU A 1 275 ? -14.386 -0.685 30.266 1.00 79.38 275 LEU A N 1
ATOM 2109 C CA . LEU A 1 275 ? -14.423 -1.222 28.912 1.00 79.38 275 LEU A CA 1
ATOM 2110 C C . LEU A 1 275 ? -13.945 -0.161 27.921 1.00 79.38 275 LEU A C 1
ATOM 2112 O O . LEU A 1 275 ? -14.501 0.936 27.859 1.00 79.38 275 LEU A O 1
ATOM 2116 N N . VAL A 1 276 ? -12.973 -0.514 27.083 1.00 79.06 276 VAL A N 1
ATOM 2117 C CA . VAL A 1 276 ? -12.500 0.325 25.978 1.00 79.06 276 VAL A CA 1
ATOM 2118 C C . VAL A 1 276 ? -12.982 -0.255 24.655 1.00 79.06 276 VAL A C 1
ATOM 2120 O O . VAL A 1 276 ? -12.616 -1.364 24.271 1.00 79.06 276 VAL A O 1
ATOM 2123 N N . ILE A 1 277 ? -13.794 0.516 23.936 1.00 81.19 277 ILE A N 1
ATOM 2124 C CA . ILE A 1 277 ? -14.366 0.152 22.641 1.00 81.19 277 ILE A CA 1
ATOM 2125 C C . ILE A 1 277 ? -13.584 0.862 21.535 1.00 81.19 277 ILE A C 1
ATOM 2127 O O . ILE A 1 277 ? -13.739 2.067 21.318 1.00 81.19 277 ILE A O 1
ATOM 2131 N N . GLY A 1 278 ? -12.753 0.113 20.820 1.00 79.94 278 GLY A N 1
ATOM 2132 C CA . GLY A 1 278 ? -12.042 0.578 19.635 1.00 79.94 278 GLY A CA 1
ATOM 2133 C C . GLY A 1 278 ? -12.924 0.491 18.399 1.00 79.94 278 GLY A C 1
ATOM 2134 O O . GLY A 1 278 ? -13.392 -0.586 18.047 1.00 79.94 278 GLY A O 1
ATOM 2135 N N . LEU A 1 279 ? -13.145 1.610 17.713 1.00 81.62 279 LEU A N 1
ATOM 2136 C CA . LEU A 1 279 ? -13.856 1.644 16.435 1.00 81.62 279 LEU A CA 1
ATOM 2137 C C . LEU A 1 279 ? -12.877 1.976 15.311 1.00 81.62 279 LEU A C 1
ATOM 2139 O O . LEU A 1 279 ? -12.423 3.118 15.192 1.00 81.62 279 LEU A O 1
ATOM 2143 N N . GLY A 1 280 ? -12.565 0.990 14.467 1.00 78.38 280 GLY A N 1
ATOM 2144 C CA . GLY A 1 280 ? -11.681 1.161 13.311 1.00 78.38 280 GLY A CA 1
ATOM 2145 C C . GLY A 1 280 ? -10.304 1.705 13.695 1.00 78.38 280 GLY A C 1
ATOM 2146 O O . GLY A 1 280 ? -9.801 2.629 13.044 1.00 78.38 280 GLY A O 1
ATOM 2147 N N . THR A 1 281 ? -9.751 1.185 14.790 1.00 77.94 281 THR A N 1
ATOM 2148 C CA . THR A 1 281 ? -8.449 1.552 15.347 1.00 77.94 281 THR A CA 1
ATOM 2149 C C . THR A 1 281 ? -7.589 0.305 15.548 1.00 77.94 281 THR A C 1
ATOM 2151 O O . THR A 1 281 ? -8.106 -0.791 15.764 1.00 77.94 281 THR A O 1
ATOM 2154 N N . ARG A 1 282 ? -6.272 0.490 15.467 1.00 74.38 282 ARG A N 1
ATOM 2155 C CA . ARG A 1 282 ? -5.258 -0.546 15.718 1.00 74.38 282 ARG A CA 1
ATOM 2156 C C . ARG A 1 282 ? -4.600 -0.420 17.090 1.00 74.38 282 ARG A C 1
ATOM 2158 O O . ARG A 1 282 ? -3.659 -1.129 17.375 1.00 74.38 282 ARG A O 1
ATOM 2165 N N . PHE A 1 283 ? -5.043 0.548 17.899 1.00 71.31 283 PHE A N 1
ATOM 2166 C CA . PHE A 1 283 ? -4.444 0.847 19.201 1.00 71.31 283 PHE A CA 1
ATOM 2167 C C . PHE A 1 283 ? -2.907 0.934 19.167 1.00 71.31 283 PHE A C 1
ATOM 2169 O O . PHE A 1 283 ? -2.269 0.381 20.043 1.00 71.31 283 PHE A O 1
ATOM 2176 N N . SER A 1 284 ? -2.310 1.628 18.188 1.00 65.56 284 SER A N 1
ATOM 2177 C CA . SER A 1 284 ? -0.840 1.683 18.040 1.00 65.56 284 SER A CA 1
ATOM 2178 C C . SER A 1 284 ? -0.134 2.083 19.339 1.00 65.56 284 SER A C 1
ATOM 2180 O O . SER A 1 284 ? -0.761 2.733 20.162 1.00 65.56 284 SER A O 1
ATOM 2182 N N . ASP A 1 285 ? 1.154 1.778 19.496 1.00 51.81 285 ASP A N 1
ATOM 2183 C CA . ASP A 1 285 ? 2.065 2.258 20.560 1.00 51.81 285 ASP A CA 1
ATOM 2184 C C . ASP A 1 285 ? 1.668 3.587 21.254 1.00 51.81 285 ASP A C 1
ATOM 2186 O O . ASP A 1 285 ? 1.507 3.622 22.472 1.00 51.81 285 ASP A O 1
ATOM 2190 N N . PHE A 1 286 ? 1.382 4.655 20.503 1.00 48.75 286 PHE A N 1
ATOM 2191 C CA . PHE A 1 286 ? 0.891 5.927 21.048 1.00 48.75 286 PHE A CA 1
ATOM 2192 C C . PHE A 1 286 ? -0.433 5.790 21.820 1.00 48.75 286 PHE A C 1
ATOM 2194 O O . PHE A 1 286 ? -0.570 6.324 22.913 1.00 48.75 286 PHE A O 1
ATOM 2201 N N . THR A 1 287 ? -1.385 5.029 21.287 1.00 54.03 287 THR A N 1
ATOM 2202 C CA . THR A 1 287 ? -2.640 4.628 21.951 1.00 54.03 287 THR A CA 1
ATOM 2203 C C . THR A 1 287 ? -2.431 3.501 22.979 1.00 54.03 287 THR A C 1
ATOM 2205 O O . THR A 1 287 ? -3.248 3.325 23.878 1.00 54.03 287 THR A O 1
ATOM 2208 N N . HIS A 1 288 ? -1.355 2.718 22.871 1.00 50.25 288 HIS A N 1
ATOM 2209 C CA . HIS A 1 288 ? -0.978 1.667 23.820 1.00 50.25 288 HIS A CA 1
ATOM 2210 C C . HIS A 1 288 ? -0.268 2.200 25.061 1.00 50.25 288 HIS A C 1
ATOM 2212 O O . HIS A 1 288 ? -0.298 1.515 26.075 1.00 50.25 288 HIS A O 1
ATOM 2218 N N . LEU A 1 289 ? 0.279 3.418 25.067 1.00 43.19 289 LEU A N 1
ATOM 2219 C CA . LEU A 1 289 ? 0.721 4.064 26.312 1.00 43.19 289 LEU A CA 1
ATOM 2220 C C . LEU A 1 289 ? -0.434 4.229 27.314 1.00 43.19 289 LEU A C 1
ATOM 2222 O O . LEU A 1 289 ? -0.207 4.297 28.518 1.00 43.19 289 LEU A O 1
ATOM 2226 N N . VAL A 1 290 ? -1.680 4.159 26.836 1.00 46.56 290 VAL A N 1
ATOM 2227 C CA . VAL A 1 290 ? -2.854 4.038 27.697 1.00 46.56 290 VAL A CA 1
ATOM 2228 C C . VAL A 1 290 ? -2.883 2.686 28.426 1.00 46.56 290 VAL A C 1
ATOM 2230 O O . VAL A 1 290 ? -3.324 2.661 29.561 1.00 46.56 290 VAL A O 1
ATOM 2233 N N . LYS A 1 291 ? -2.356 1.572 27.874 1.00 46.81 291 LYS A N 1
ATOM 2234 C CA . LYS A 1 291 ? -2.203 0.281 28.599 1.00 46.81 291 LYS A CA 1
ATOM 2235 C C . LYS A 1 291 ? -1.322 0.424 29.844 1.00 46.81 291 LYS A C 1
ATOM 2237 O O . LYS A 1 291 ? -1.632 -0.190 30.859 1.00 46.81 291 LYS A O 1
ATOM 2242 N N . MET A 1 292 ? -0.267 1.243 29.794 1.00 45.97 292 MET A N 1
ATOM 2243 C CA . MET A 1 292 ? 0.545 1.526 30.985 1.00 45.97 292 MET A CA 1
ATOM 2244 C C . MET A 1 292 ? -0.222 2.367 32.010 1.00 45.97 292 MET A C 1
ATOM 2246 O O . MET A 1 292 ? -0.138 2.079 33.199 1.00 45.97 292 MET A O 1
ATOM 2250 N N . ASP A 1 293 ? -1.052 3.317 31.577 1.00 48.44 293 ASP A N 1
ATOM 2251 C CA . ASP A 1 293 ? -1.956 4.042 32.482 1.00 48.44 293 ASP A CA 1
ATOM 2252 C C . ASP A 1 293 ? -3.085 3.144 33.045 1.00 48.44 293 ASP A C 1
ATOM 2254 O O . ASP A 1 293 ? -3.456 3.279 34.212 1.00 48.44 293 ASP A O 1
ATOM 2258 N N . PHE A 1 294 ? -3.585 2.182 32.259 1.00 49.8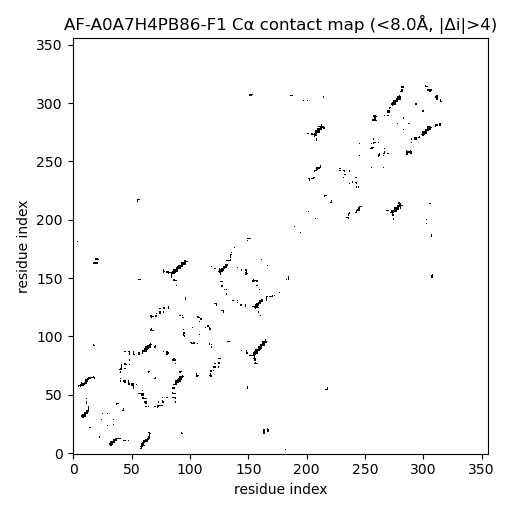8 294 PHE A N 1
ATOM 2259 C CA . PHE A 1 294 ? -4.576 1.176 32.667 1.00 49.88 294 PHE A CA 1
ATOM 2260 C C . PHE A 1 294 ? -3.997 0.100 33.590 1.00 49.88 294 PHE A C 1
ATOM 2262 O O . PHE A 1 294 ? -4.767 -0.586 34.250 1.00 49.88 294 PHE A O 1
ATOM 2269 N N . SER A 1 295 ? -2.671 -0.063 33.668 1.00 46.00 295 SER A N 1
ATOM 2270 C CA . SER A 1 295 ? -2.040 -1.057 34.554 1.00 46.00 295 SER A CA 1
ATOM 2271 C C . SER A 1 295 ? -2.345 -0.806 36.038 1.00 46.00 295 SER A C 1
ATOM 2273 O O . SER A 1 295 ? -2.385 -1.744 36.832 1.00 46.00 295 SER A O 1
ATOM 2275 N N . SER A 1 296 ? -2.652 0.448 36.392 1.00 45.12 296 SER A N 1
ATOM 2276 C CA . SER A 1 296 ? -3.141 0.829 37.721 1.00 45.12 296 SER A CA 1
ATOM 2277 C C . SER A 1 296 ? -4.599 0.407 37.982 1.00 45.12 296 SER A C 1
ATOM 2279 O O . SER A 1 296 ? -5.004 0.258 39.134 1.00 45.12 296 SER A O 1
ATOM 2281 N N . THR A 1 297 ? -5.370 0.127 36.927 1.00 50.41 297 THR A N 1
ATOM 2282 C CA . THR A 1 297 ? -6.778 -0.283 36.969 1.00 50.41 297 THR A CA 1
ATOM 2283 C C . THR A 1 297 ? -6.888 -1.767 36.591 1.00 50.41 297 THR A C 1
ATOM 2285 O O . THR A 1 297 ? -7.069 -2.127 35.429 1.00 50.41 297 THR A O 1
ATOM 2288 N N . ARG A 1 298 ? -6.767 -2.676 37.571 1.00 54.19 298 ARG A N 1
ATOM 2289 C CA . ARG A 1 298 ? -6.992 -4.120 37.345 1.00 54.19 298 ARG A CA 1
ATOM 2290 C C . ARG A 1 298 ? -8.381 -4.352 36.716 1.00 54.19 298 ARG A C 1
ATOM 2292 O O . ARG A 1 298 ? -9.385 -3.959 37.303 1.00 54.19 298 ARG A O 1
ATOM 2299 N N . GLY A 1 299 ? -8.437 -5.024 35.559 1.00 67.19 299 GLY A N 1
ATOM 2300 C CA . GLY A 1 299 ? -9.682 -5.568 34.983 1.00 67.19 299 GLY A CA 1
ATOM 2301 C C . GLY A 1 299 ? -10.319 -4.819 33.800 1.00 67.19 299 GLY A C 1
ATOM 2302 O O . GLY A 1 299 ? -11.488 -5.066 33.504 1.00 67.19 299 GLY A O 1
ATOM 2303 N N . VAL A 1 300 ? -9.604 -3.923 33.107 1.00 73.44 300 VAL A N 1
ATOM 2304 C CA . VAL A 1 300 ? -10.149 -3.234 31.918 1.00 73.44 300 VAL A CA 1
ATOM 2305 C C . VAL A 1 300 ? -10.282 -4.189 30.731 1.00 73.44 300 VAL A C 1
ATOM 2307 O O . VAL A 1 300 ? -9.305 -4.791 30.290 1.00 73.44 300 VAL A O 1
ATOM 2310 N N . ARG A 1 301 ? -11.493 -4.290 30.174 1.00 80.00 301 ARG A N 1
ATOM 2311 C CA . ARG A 1 301 ? -11.773 -5.109 28.983 1.00 80.00 301 ARG A CA 1
ATOM 2312 C C . ARG A 1 301 ? -11.617 -4.291 27.703 1.00 80.00 301 ARG A C 1
ATOM 2314 O O . ARG A 1 301 ? -11.919 -3.097 27.681 1.00 80.00 301 ARG A O 1
ATOM 2321 N N . PHE A 1 302 ? -11.219 -4.941 26.612 1.00 81.31 302 PHE A N 1
ATOM 2322 C CA . PHE A 1 302 ? -11.107 -4.317 25.292 1.00 81.31 302 PHE A CA 1
ATOM 2323 C C . PHE A 1 302 ? -12.070 -4.969 24.302 1.00 81.31 302 PHE A C 1
ATOM 2325 O O . PHE A 1 302 ? -12.121 -6.188 24.175 1.00 81.31 302 PHE A O 1
ATOM 2332 N N . LEU A 1 303 ? -12.815 -4.140 23.573 1.00 84.38 303 LEU A N 1
ATOM 2333 C CA . LEU A 1 303 ? -13.661 -4.551 22.457 1.00 84.38 303 LEU A CA 1
ATOM 2334 C C . LEU A 1 303 ? -13.191 -3.813 21.205 1.00 84.38 303 LEU A C 1
ATOM 2336 O O . LEU A 1 303 ? -13.387 -2.603 21.099 1.00 84.38 303 LEU A O 1
ATOM 2340 N N . ASN A 1 304 ? -12.580 -4.519 20.253 1.00 86.12 304 ASN A N 1
ATOM 2341 C CA . ASN A 1 304 ? -12.125 -3.912 19.004 1.00 86.12 304 ASN A CA 1
ATOM 2342 C C . ASN A 1 304 ? -13.050 -4.274 17.837 1.00 86.12 304 ASN A C 1
ATOM 2344 O O . ASN A 1 304 ? -13.190 -5.437 17.472 1.00 86.12 304 ASN A O 1
ATOM 2348 N N . ILE A 1 305 ? -13.661 -3.259 17.231 1.00 86.44 305 ILE A N 1
ATOM 2349 C CA . ILE A 1 305 ? -14.504 -3.386 16.045 1.00 86.44 305 ILE A CA 1
ATOM 2350 C C . ILE A 1 305 ? -13.694 -2.884 14.852 1.00 86.44 305 ILE A C 1
ATOM 2352 O O . ILE A 1 305 ? -13.605 -1.676 14.596 1.00 86.44 305 ILE A O 1
ATOM 2356 N N . ASN A 1 306 ? -13.094 -3.820 14.119 1.00 85.56 306 ASN A N 1
ATOM 2357 C CA . ASN A 1 306 ? -12.236 -3.528 12.976 1.00 85.56 306 ASN A CA 1
ATOM 2358 C C . ASN A 1 306 ? -12.535 -4.471 11.798 1.00 85.56 306 ASN A C 1
ATOM 2360 O O . ASN A 1 306 ? -13.009 -5.586 11.982 1.00 85.56 306 ASN A O 1
ATOM 2364 N N . VAL A 1 307 ? -12.282 -3.990 10.580 1.00 86.44 307 VAL A N 1
ATOM 2365 C CA . VAL A 1 307 ? -12.393 -4.774 9.338 1.00 86.44 307 VAL A CA 1
ATOM 2366 C C . VAL A 1 307 ? -11.161 -5.648 9.097 1.00 86.44 307 VAL A C 1
ATOM 2368 O O . VAL A 1 307 ? -11.256 -6.655 8.405 1.00 86.44 307 VAL A O 1
ATOM 2371 N N . SER A 1 308 ? -10.011 -5.257 9.654 1.00 85.50 308 SER A N 1
ATOM 2372 C CA . SER A 1 308 ? -8.782 -6.049 9.639 1.00 85.50 308 SER A CA 1
ATOM 2373 C C . SER A 1 308 ? -8.792 -7.012 10.823 1.00 85.50 308 SER A C 1
ATOM 2375 O O . SER A 1 308 ? -8.815 -6.572 11.973 1.00 85.50 308 SER A O 1
ATOM 2377 N N . ASN A 1 309 ? -8.742 -8.318 10.544 1.00 83.25 309 ASN A N 1
ATOM 2378 C CA . ASN A 1 309 ? -8.604 -9.341 11.585 1.00 83.25 309 ASN A CA 1
ATOM 2379 C C . ASN A 1 309 ? -7.270 -9.201 12.330 1.00 83.25 309 ASN A C 1
ATOM 2381 O O . ASN A 1 309 ? -7.224 -9.397 13.540 1.00 83.25 309 ASN A O 1
ATOM 2385 N N . PHE A 1 310 ? -6.202 -8.824 11.620 1.00 83.25 310 PHE A N 1
ATOM 2386 C CA . PHE A 1 310 ? -4.882 -8.602 12.210 1.00 83.25 310 PHE A CA 1
ATOM 2387 C C . PHE A 1 310 ? -4.933 -7.488 13.265 1.00 83.25 310 PHE A C 1
ATOM 2389 O O . PHE A 1 310 ? -4.579 -7.702 14.420 1.00 83.25 310 PHE A O 1
ATOM 2396 N N . ASP A 1 311 ? -5.487 -6.332 12.892 1.00 80.19 311 ASP A N 1
ATOM 2397 C CA . ASP A 1 311 ? -5.607 -5.178 13.787 1.00 80.19 311 ASP A CA 1
ATOM 2398 C C . ASP A 1 311 ? -6.609 -5.447 14.935 1.00 80.19 311 ASP A C 1
ATOM 2400 O O . ASP A 1 311 ? -6.535 -4.824 15.994 1.00 80.19 311 ASP A O 1
ATOM 2404 N N . ALA A 1 312 ? -7.582 -6.347 14.733 1.00 75.31 312 ALA A N 1
ATOM 2405 C CA . ALA A 1 312 ? -8.544 -6.734 15.766 1.00 75.31 312 ALA A CA 1
ATOM 2406 C C . ALA A 1 312 ? -7.885 -7.531 16.907 1.00 75.31 312 ALA A C 1
ATOM 2408 O O . ALA A 1 312 ? -8.259 -7.344 18.065 1.00 75.31 312 ALA A O 1
ATOM 2409 N N . LEU A 1 313 ? -6.891 -8.370 16.590 1.00 69.50 313 LEU A N 1
ATOM 2410 C CA . LEU A 1 313 ? -6.208 -9.252 17.545 1.00 69.50 313 LEU A CA 1
ATOM 2411 C C . LEU A 1 313 ? -5.166 -8.531 18.416 1.00 69.50 313 LEU A C 1
ATOM 2413 O O . LEU A 1 313 ? -4.956 -8.929 19.558 1.00 69.50 313 LEU A O 1
ATOM 2417 N N . GLU A 1 314 ? -4.558 -7.447 17.927 1.00 53.22 314 GLU A N 1
ATOM 2418 C CA . GLU A 1 314 ? -3.495 -6.689 18.622 1.00 53.22 314 GLU A CA 1
ATOM 2419 C C . GLU A 1 314 ? -3.939 -6.119 19.996 1.00 53.22 314 GLU A C 1
ATOM 2421 O O . GLU A 1 314 ? -3.137 -5.872 20.901 1.00 53.22 314 GLU A O 1
ATOM 2426 N N . ALA A 1 315 ? -5.252 -5.974 20.211 1.00 47.41 315 ALA A N 1
ATOM 2427 C CA . ALA A 1 315 ? -5.826 -5.526 21.479 1.00 47.41 315 ALA A CA 1
ATOM 2428 C C . ALA A 1 315 ? -5.998 -6.640 22.537 1.00 47.41 315 ALA A C 1
ATOM 2430 O O . ALA A 1 315 ? -6.193 -6.315 23.707 1.00 47.41 315 ALA A O 1
ATOM 2431 N N . GLY A 1 316 ? -5.927 -7.921 22.158 1.00 38.47 316 GLY A N 1
ATOM 2432 C CA . GLY A 1 316 ? -6.341 -9.067 22.979 1.00 38.47 316 GLY A CA 1
ATOM 2433 C C . GLY A 1 316 ? -5.205 -9.856 23.638 1.00 38.47 316 GLY A C 1
ATOM 2434 O O . GLY A 1 316 ? -5.172 -11.076 23.512 1.00 38.47 316 GLY A O 1
ATOM 2435 N N . TRP A 1 317 ? -4.274 -9.193 24.332 1.00 33.41 317 TRP A N 1
ATOM 2436 C CA . TRP A 1 317 ? -3.376 -9.895 25.261 1.00 33.41 317 TRP A CA 1
ATOM 2437 C C . TRP A 1 317 ? -4.021 -9.933 26.647 1.00 33.41 317 TRP A C 1
ATOM 2439 O O . TRP A 1 317 ? -4.032 -8.934 27.365 1.00 33.41 317 TRP A O 1
ATOM 2449 N N . ASP A 1 318 ? -4.601 -11.087 26.966 1.00 32.62 318 ASP A N 1
ATOM 2450 C CA . ASP A 1 318 ? -5.173 -11.423 28.266 1.00 32.62 318 ASP A CA 1
ATOM 2451 C C . ASP A 1 318 ? -4.018 -11.641 29.254 1.00 32.62 318 ASP A C 1
ATOM 2453 O O . ASP A 1 318 ? -3.284 -12.624 29.161 1.00 32.62 318 ASP A O 1
ATOM 2457 N N . SER A 1 319 ? -3.786 -10.696 30.166 1.00 28.30 319 SER A N 1
ATOM 2458 C CA . SER A 1 319 ? -2.693 -10.793 31.141 1.00 28.30 319 SER A CA 1
ATOM 2459 C C . SER A 1 319 ? -3.057 -11.569 32.410 1.00 28.30 319 SER A C 1
ATOM 2461 O O . SER A 1 319 ? -2.282 -11.532 33.357 1.00 28.30 319 SER A O 1
ATOM 2463 N N . ASN A 1 320 ? -4.190 -12.284 32.454 1.00 29.42 320 ASN A N 1
ATOM 2464 C CA . ASN A 1 320 ? -4.486 -13.280 33.493 1.00 29.42 320 ASN A CA 1
ATOM 2465 C C . ASN A 1 320 ? -5.745 -14.100 33.157 1.00 29.42 320 ASN A C 1
ATOM 2467 O O . ASN A 1 320 ? -6.837 -13.762 33.603 1.00 29.42 320 ASN A O 1
ATOM 2471 N N . ALA A 1 321 ? -5.593 -15.202 32.422 1.00 26.73 321 ALA A N 1
ATOM 2472 C CA . ALA A 1 321 ? -6.505 -16.347 32.493 1.00 26.73 321 ALA A CA 1
ATOM 2473 C C . ALA A 1 321 ? -5.854 -17.562 31.822 1.00 26.73 321 ALA A C 1
ATOM 2475 O O . ALA A 1 321 ? -5.607 -17.578 30.616 1.00 26.73 321 ALA A O 1
ATOM 2476 N N . GLY A 1 322 ? -5.574 -18.600 32.610 1.00 26.11 322 GLY A N 1
ATOM 2477 C CA . GLY A 1 322 ? -5.331 -19.924 32.058 1.00 26.11 322 GLY A CA 1
ATOM 2478 C C . GLY A 1 322 ? -6.559 -20.392 31.272 1.00 26.11 322 GLY A C 1
ATOM 2479 O O . GLY A 1 322 ? -7.683 -20.281 31.749 1.00 26.11 322 GLY A O 1
ATOM 2480 N N . GLY A 1 323 ? -6.321 -20.931 30.077 1.00 26.45 323 GLY A N 1
ATOM 2481 C CA . GLY A 1 323 ? -7.270 -21.790 29.371 1.00 26.45 323 GLY A CA 1
ATOM 2482 C C . GLY A 1 323 ? -8.374 -21.094 28.571 1.00 26.45 323 GLY A C 1
ATOM 2483 O O . GLY A 1 323 ? -9.532 -21.111 28.967 1.00 26.45 323 GLY A O 1
ATOM 2484 N N . CYS A 1 324 ? -8.063 -20.644 27.352 1.00 22.91 324 CYS A N 1
ATOM 2485 C CA . CYS A 1 324 ? -8.993 -20.817 26.230 1.00 22.91 324 CYS A CA 1
ATOM 2486 C C . CYS A 1 324 ? -8.205 -20.937 24.910 1.00 22.91 324 CYS A C 1
ATOM 2488 O O . CYS A 1 324 ? -7.436 -20.032 24.571 1.00 22.91 324 CYS A O 1
ATOM 2490 N N . PRO A 1 325 ? -8.308 -22.062 24.176 1.00 27.28 325 PRO A N 1
ATOM 2491 C CA . PRO A 1 325 ? -7.455 -22.321 23.030 1.00 27.28 325 PRO A CA 1
ATOM 2492 C C . PRO A 1 325 ? -7.837 -21.433 21.844 1.00 27.28 325 PRO A C 1
ATOM 2494 O O . PRO A 1 325 ? -8.996 -21.342 21.436 1.00 27.28 325 PRO A O 1
ATOM 2497 N N . ARG A 1 326 ? -6.797 -20.829 21.267 1.00 33.72 326 ARG A N 1
ATOM 2498 C CA . ARG A 1 326 ? -6.727 -20.267 19.915 1.00 33.72 326 ARG A CA 1
ATOM 2499 C C . ARG A 1 326 ? -7.687 -20.997 18.963 1.00 33.72 326 ARG A C 1
ATOM 2501 O O . ARG A 1 326 ? -7.461 -22.164 18.655 1.00 33.72 326 ARG A O 1
ATOM 2508 N N . ARG A 1 327 ? -8.705 -20.313 18.432 1.00 22.88 327 ARG A N 1
ATOM 2509 C CA . ARG A 1 327 ? -9.348 -20.755 17.186 1.00 22.88 327 ARG A CA 1
ATOM 2510 C C . ARG A 1 327 ? -8.696 -20.022 16.014 1.00 22.88 327 ARG A C 1
ATOM 2512 O O . ARG A 1 327 ? -8.829 -18.800 15.933 1.00 22.88 327 ARG A O 1
ATOM 2519 N N . PRO A 1 328 ? -7.984 -20.728 15.122 1.00 25.59 328 PRO A N 1
ATOM 2520 C CA . PRO A 1 328 ? -7.495 -20.134 13.891 1.00 25.59 328 PRO A CA 1
ATOM 2521 C C . PRO A 1 328 ? -8.693 -19.771 13.007 1.00 25.59 328 PRO A C 1
ATOM 2523 O O . PRO A 1 328 ? -9.605 -20.578 12.816 1.00 25.59 328 PRO A O 1
ATOM 2526 N N . SER A 1 329 ? -8.700 -18.561 12.446 1.00 23.12 329 SER A N 1
ATOM 2527 C CA . SER A 1 329 ? -9.522 -18.276 11.273 1.00 23.12 329 SER A CA 1
ATOM 2528 C C . SER A 1 329 ? -9.043 -19.182 10.141 1.00 23.12 329 SER A C 1
ATOM 2530 O O . SER A 1 329 ? -7.956 -18.971 9.604 1.00 23.12 329 SER A O 1
ATOM 2532 N N . LEU A 1 330 ? -9.828 -20.209 9.821 1.00 21.22 330 LEU A N 1
ATOM 2533 C CA . LEU A 1 330 ? -9.597 -21.076 8.669 1.00 21.22 330 LEU A CA 1
ATOM 2534 C C . LEU A 1 330 ? -9.650 -20.243 7.372 1.00 21.22 330 LEU A C 1
ATOM 2536 O O . LEU A 1 330 ? -10.601 -19.476 7.189 1.00 21.22 330 LEU A O 1
ATOM 2540 N N . PRO A 1 331 ? -8.673 -20.388 6.461 1.00 22.08 331 PRO A N 1
ATOM 2541 C CA . PRO A 1 331 ? -8.790 -19.880 5.105 1.00 22.08 331 PRO A CA 1
ATOM 2542 C C . PRO A 1 331 ? -9.770 -20.774 4.341 1.00 22.08 331 PRO A C 1
ATOM 2544 O O . PRO A 1 331 ? -9.555 -21.975 4.204 1.00 22.08 331 PRO A O 1
ATOM 2547 N N . TRP A 1 332 ? -10.862 -20.199 3.845 1.00 22.08 332 TRP A N 1
ATOM 2548 C CA . TRP A 1 332 ? -11.701 -20.881 2.864 1.00 22.08 332 TRP A CA 1
ATOM 2549 C C . TRP A 1 332 ? -11.002 -20.792 1.501 1.00 22.08 332 TRP A C 1
ATOM 2551 O O . TRP A 1 332 ? -11.044 -19.757 0.836 1.00 22.08 332 TRP A O 1
ATOM 2561 N N . THR A 1 333 ? -10.324 -21.865 1.102 1.00 21.59 333 THR A N 1
ATOM 2562 C CA . THR A 1 333 ? -10.133 -22.213 -0.307 1.00 21.59 333 THR A CA 1
ATOM 2563 C C . THR A 1 333 ? -11.437 -22.831 -0.808 1.00 21.59 333 THR A C 1
ATOM 2565 O O . THR A 1 333 ? -11.993 -23.732 -0.185 1.00 21.59 333 THR A O 1
ATOM 2568 N N . ALA A 1 334 ? -11.966 -22.313 -1.914 1.00 21.81 334 ALA A N 1
ATOM 2569 C CA . ALA A 1 334 ? -13.138 -22.882 -2.566 1.00 21.81 334 ALA A CA 1
ATOM 2570 C C . ALA A 1 334 ? -12.800 -24.275 -3.135 1.00 21.81 334 ALA A C 1
ATOM 2572 O O . ALA A 1 334 ? -11.796 -24.394 -3.842 1.00 21.81 334 ALA A O 1
ATOM 2573 N N . PRO A 1 335 ? -13.619 -25.318 -2.910 1.00 22.33 335 PRO A N 1
ATOM 2574 C CA . PRO A 1 335 ? -13.586 -26.502 -3.749 1.00 22.33 335 PRO A CA 1
ATOM 2575 C C . PRO A 1 335 ? -14.232 -26.163 -5.097 1.00 22.33 335 PRO A C 1
ATOM 2577 O O . PRO A 1 335 ? -15.375 -25.711 -5.165 1.00 22.33 335 PRO A O 1
ATOM 2580 N N . CYS A 1 336 ? -13.477 -26.387 -6.168 1.00 22.19 336 CYS A N 1
ATOM 2581 C CA . CYS A 1 336 ? -13.992 -26.513 -7.526 1.00 22.19 336 CYS A CA 1
ATOM 2582 C C . CYS A 1 336 ? -15.100 -27.593 -7.548 1.00 22.19 336 CYS A C 1
ATOM 2584 O O . CYS A 1 336 ? -14.921 -28.627 -6.896 1.00 22.19 336 CYS A O 1
ATOM 2586 N N . PRO A 1 337 ? -16.238 -27.401 -8.240 1.00 25.67 337 PRO A N 1
ATOM 2587 C CA . PRO A 1 337 ? -17.288 -28.412 -8.274 1.00 25.67 337 PRO A CA 1
ATOM 2588 C C . PRO A 1 337 ? -16.815 -29.629 -9.078 1.00 25.67 337 PRO A C 1
ATOM 2590 O O . PRO A 1 337 ? -16.705 -29.586 -10.302 1.00 25.67 337 PRO A O 1
ATOM 2593 N N . ALA A 1 338 ? -16.529 -30.725 -8.374 1.00 27.38 338 ALA A N 1
ATOM 2594 C CA . ALA A 1 338 ? -16.337 -32.030 -8.982 1.00 27.38 338 ALA A CA 1
ATOM 2595 C C . ALA A 1 338 ? -17.695 -32.583 -9.445 1.00 27.38 338 ALA A C 1
ATOM 2597 O O . ALA A 1 338 ? -18.656 -32.683 -8.684 1.00 27.38 338 ALA A O 1
ATOM 2598 N N . ASN A 1 339 ? -17.728 -32.910 -10.729 1.00 27.55 339 ASN A N 1
ATOM 2599 C CA . ASN A 1 339 ? -18.804 -33.526 -11.490 1.00 27.55 339 ASN A CA 1
ATOM 2600 C C . ASN A 1 339 ? -19.241 -34.876 -10.860 1.00 27.55 339 ASN A C 1
ATOM 2602 O O . ASN A 1 339 ? -18.368 -35.710 -10.601 1.00 27.55 339 ASN A O 1
ATOM 2606 N N . PRO A 1 340 ? -20.537 -35.155 -10.619 1.00 26.33 340 PRO A N 1
ATOM 2607 C CA . PRO A 1 340 ? -20.967 -36.451 -10.109 1.00 26.33 340 PRO A CA 1
ATOM 2608 C C . PRO A 1 340 ? -21.164 -37.422 -11.278 1.00 26.33 340 PRO A C 1
ATOM 2610 O O . PRO A 1 340 ? -22.181 -37.389 -11.965 1.00 26.33 340 PRO A O 1
ATOM 2613 N N . GLY A 1 341 ? -20.193 -38.306 -11.511 1.00 23.39 341 GLY A N 1
ATOM 2614 C CA . GLY A 1 341 ? -20.392 -39.414 -12.445 1.00 23.39 341 GLY A CA 1
ATOM 2615 C C . GLY A 1 341 ? -19.117 -40.098 -12.913 1.00 23.39 341 GLY A C 1
ATOM 2616 O O . GLY A 1 341 ? -18.635 -39.796 -13.999 1.00 23.39 341 GLY A O 1
ATOM 2617 N N . LYS A 1 342 ? -18.607 -41.045 -12.116 1.00 26.59 342 LYS A N 1
ATOM 2618 C CA . LYS A 1 342 ? -18.226 -42.409 -12.544 1.00 26.59 342 LYS A CA 1
ATOM 2619 C C . LYS A 1 342 ? -17.554 -43.156 -11.389 1.00 26.59 342 LYS A C 1
ATOM 2621 O O . LYS A 1 342 ? -16.587 -42.693 -10.795 1.00 26.59 342 LYS A O 1
ATOM 2626 N N . GLN A 1 343 ? -18.137 -44.303 -11.065 1.00 24.80 343 GLN A N 1
ATOM 2627 C CA . GLN A 1 343 ? -17.635 -45.299 -10.129 1.00 24.80 343 GLN A CA 1
ATOM 2628 C C . G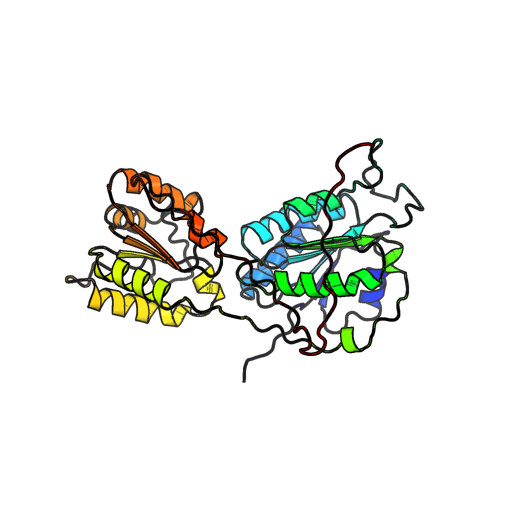LN A 1 343 ? -16.475 -46.112 -10.727 1.00 24.80 343 GLN A C 1
ATOM 2630 O O . GLN A 1 343 ? -16.355 -46.228 -11.944 1.00 24.80 343 GLN A O 1
ATOM 2635 N N . ALA A 1 344 ? -15.785 -46.788 -9.802 1.00 26.45 344 ALA A N 1
ATOM 2636 C CA . ALA A 1 344 ? -15.099 -48.078 -9.917 1.00 26.45 344 ALA A CA 1
ATOM 2637 C C . ALA A 1 344 ? -13.585 -48.057 -10.184 1.00 26.45 344 ALA A C 1
ATOM 2639 O O . ALA A 1 344 ? -13.103 -47.541 -11.184 1.00 26.45 344 ALA A O 1
ATOM 2640 N N . GLY A 1 345 ? -12.848 -48.700 -9.269 1.00 23.75 345 GLY A N 1
ATOM 2641 C CA . GLY A 1 345 ? -11.425 -48.998 -9.421 1.00 23.75 345 GLY A CA 1
ATOM 2642 C C . GLY A 1 345 ? -10.687 -49.141 -8.093 1.00 23.75 345 GLY A C 1
ATOM 2643 O O . GLY A 1 345 ? -9.826 -48.334 -7.770 1.00 23.75 345 GLY A O 1
ATOM 2644 N N . ALA A 1 346 ? -11.053 -50.141 -7.293 1.00 25.41 346 ALA A N 1
ATOM 2645 C CA . ALA A 1 346 ? -10.312 -50.522 -6.100 1.00 25.41 346 ALA A CA 1
ATOM 2646 C C . ALA A 1 346 ? -8.988 -51.211 -6.469 1.00 25.41 346 ALA A C 1
ATOM 2648 O O . ALA A 1 346 ? -9.016 -52.181 -7.215 1.00 25.41 346 ALA A O 1
ATOM 2649 N N . SER A 1 347 ? -7.872 -50.809 -5.853 1.00 24.59 347 SER A N 1
ATOM 2650 C CA . SER A 1 347 ? -6.824 -51.748 -5.417 1.00 24.59 347 SER A CA 1
ATOM 2651 C C . SER A 1 347 ? -5.795 -51.070 -4.509 1.00 24.59 347 SER A C 1
ATOM 2653 O O . SER A 1 347 ? -5.136 -50.101 -4.874 1.00 24.59 347 SER A O 1
ATOM 2655 N N . ARG A 1 348 ? -5.680 -51.627 -3.302 1.00 26.66 348 ARG A N 1
ATOM 2656 C CA . ARG A 1 348 ? -4.626 -51.421 -2.301 1.00 26.66 348 ARG A CA 1
ATOM 2657 C C . ARG A 1 348 ? -3.265 -51.904 -2.821 1.00 26.66 348 ARG A C 1
ATOM 2659 O O . ARG A 1 348 ? -3.252 -52.937 -3.472 1.00 26.66 348 ARG A O 1
ATOM 2666 N N . LEU A 1 349 ? -2.167 -51.266 -2.389 1.00 25.48 349 LEU A N 1
ATOM 2667 C CA . LEU A 1 349 ? -0.867 -51.850 -1.958 1.00 25.48 349 LEU A CA 1
ATOM 2668 C C . LEU A 1 349 ? 0.135 -50.687 -1.762 1.00 25.48 349 LEU A C 1
ATOM 2670 O O . LEU A 1 349 ? 0.441 -49.972 -2.702 1.00 25.48 349 LEU A O 1
ATOM 2674 N N . LYS A 1 350 ? 0.382 -50.220 -0.530 1.00 24.58 350 LYS A N 1
ATOM 2675 C CA . LYS A 1 350 ? 1.484 -50.593 0.387 1.00 24.58 350 LYS A CA 1
ATOM 2676 C C . LYS A 1 350 ? 2.902 -50.566 -0.223 1.00 24.58 350 LYS A C 1
ATOM 2678 O O . LYS A 1 350 ? 3.211 -51.364 -1.090 1.00 24.58 350 LYS A O 1
ATOM 2683 N N . ALA A 1 351 ? 3.745 -49.771 0.452 1.00 25.47 351 ALA A N 1
ATOM 2684 C CA . ALA A 1 351 ? 5.200 -49.875 0.619 1.00 25.47 351 ALA A CA 1
ATOM 2685 C C . ALA A 1 351 ? 6.116 -49.496 -0.562 1.00 25.47 351 ALA A C 1
ATOM 2687 O O . ALA A 1 351 ? 6.229 -50.223 -1.533 1.00 25.47 351 ALA A O 1
ATOM 2688 N N . CYS A 1 352 ? 6.889 -48.418 -0.384 1.00 24.62 352 CYS A N 1
ATOM 2689 C CA . CYS A 1 352 ? 8.333 -48.538 -0.156 1.00 24.62 352 CYS A CA 1
ATOM 2690 C C . CYS A 1 352 ? 8.916 -47.218 0.373 1.00 24.62 352 CYS A C 1
ATOM 2692 O O . CYS A 1 352 ? 8.693 -46.142 -0.175 1.00 24.62 352 CYS A O 1
ATOM 2694 N N . ARG A 1 353 ? 9.643 -47.329 1.488 1.00 24.66 353 ARG A N 1
ATOM 2695 C CA . ARG A 1 353 ? 10.643 -46.366 1.955 1.00 24.66 353 ARG A CA 1
ATOM 2696 C C . ARG A 1 353 ? 11.955 -46.638 1.206 1.00 24.66 353 ARG A C 1
ATOM 2698 O O . ARG A 1 353 ? 12.232 -47.795 0.913 1.00 24.66 353 ARG A O 1
ATOM 2705 N N . ALA A 1 354 ? 12.773 -45.587 1.137 1.00 25.77 354 ALA A N 1
ATOM 2706 C CA . ALA A 1 354 ? 14.240 -45.558 1.079 1.00 25.77 354 ALA A CA 1
ATOM 2707 C C . ALA A 1 354 ? 14.920 -45.264 -0.274 1.00 25.77 354 ALA A C 1
ATOM 2709 O O . ALA A 1 354 ? 14.621 -45.875 -1.292 1.00 25.77 354 ALA A O 1
ATOM 2710 N N . ALA A 1 355 ? 15.919 -44.376 -0.143 1.00 28.09 355 ALA A N 1
ATOM 2711 C CA . ALA A 1 355 ? 17.095 -44.116 -0.976 1.00 28.09 355 ALA A CA 1
ATOM 2712 C C . ALA A 1 355 ? 16.905 -43.358 -2.303 1.00 28.09 355 ALA A C 1
ATOM 2714 O O . ALA A 1 355 ? 16.639 -43.947 -3.343 1.00 28.09 355 ALA A O 1
ATOM 2715 N N . SER A 1 356 ? 17.177 -42.049 -2.309 1.00 32.38 356 SER A N 1
ATOM 2716 C CA . SER A 1 356 ? 18.481 -41.462 -2.693 1.00 32.38 356 SER A CA 1
ATOM 2717 C C . SER A 1 356 ? 18.546 -39.999 -2.262 1.00 32.38 356 SER A C 1
ATOM 2719 O O . SER A 1 356 ? 17.474 -39.354 -2.244 1.00 32.38 356 SER A O 1
#

Organism: NCBI:txid2058152

Solvent-accessible surface area (backbone atoms only — not comparable to full-atom values): 20892 Å² total; per-residue (Å²): 133,85,87,83,72,71,41,71,48,23,36,34,34,53,87,60,89,58,35,61,39,66,52,49,43,48,71,76,58,43,78,88,37,47,79,39,82,40,94,44,51,33,60,43,38,42,49,22,36,50,49,6,58,74,50,52,57,56,30,31,33,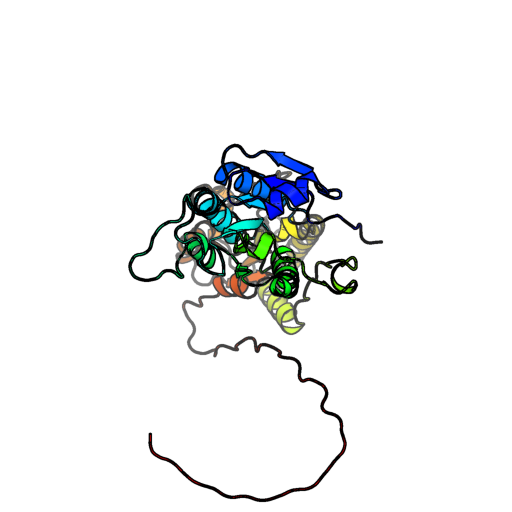34,34,36,31,33,41,24,67,44,34,50,40,30,46,65,32,28,36,52,22,30,77,66,52,31,30,34,47,36,41,25,23,38,66,34,64,84,54,67,68,68,83,51,89,65,55,63,86,43,97,89,44,86,85,58,49,56,69,60,63,41,57,84,33,28,70,42,66,51,70,37,68,44,62,77,49,49,61,62,48,52,54,52,44,52,53,35,43,62,30,91,58,60,13,8,10,28,36,45,32,36,14,45,57,34,52,68,55,86,70,92,71,59,70,78,72,73,53,89,77,81,88,73,82,81,77,86,76,80,53,71,65,61,49,49,54,51,51,51,55,52,69,74,27,75,35,53,34,44,45,79,30,66,44,41,64,59,66,69,47,60,79,57,48,59,57,51,53,52,49,46,27,70,77,43,36,101,50,80,86,62,59,56,48,78,72,84,68,93,63,74,87,65,76,68,40,39,31,97,91,27,50,66,70,53,45,56,54,50,53,69,30,43,24,42,38,30,35,26,41,60,61,51,70,57,45,38,52,42,55,63,57,33,65,81,40,86,77,58,43,73,46,62,51,48,88,30,68,70,44,35,53,72,70,67,77,77,91,81,70,88,85,77,84,87,77,77,86,76,82,84,74,83,80,76,87,77,79,94,83,83,86,90,83,89,79,89,81,84,89,84,86,87,89,133

InterPro domains:
  IPR012000 Thiamine pyrophosphate enzyme, central domain [PF00205] (196-307)
  IPR012001 Thiamine pyrophosphate enzyme, N-terminal TPP-binding domain [PF02776] (8-110)
  IPR029035 DHS-like NAD/FAD-binding domain superfamily [SSF52467] (161-312)
  IPR029061 Thiamin diphosphate-binding fold [SSF52518] (8-184)
  IPR045229 Thiamine pyrophosphate enzyme [PTHR18968] (8-311)

Nearest PDB structures (foldseek):
  5ahk-assembly1_B  TM=7.702E-01  e=2.486E-14  Pseudomonas protegens
  5ahk-assembly1_A  TM=7.682E-01  e=1.444E-14  Pseudomonas protegens
  3oe1-assembly1_C  TM=7.053E-01  e=2.860E-10  Zymomonas mobilis
  6o0n-assembly1_B  TM=6.497E-01  e=2.459E-07  Mycobacterium tuberculosis H37Rv
  5esu-assembly1_A  TM=6.057E-01  e=1.180E-06  Mycobacterium tuberculosis H37Rv

Sequence (356 aa):
MAKKHKFVKGIFAIFGTQRAGNGQALEQDSGEMRVYQGRNEQGMAHVATGFARQSLRRQIIACTSSIGPGAANMITAAATATANRIPLLLLPGDVFATRQPDPVLQQIEQSHDLSITTNDAFRAVSKYWDRITRPEQLMSACINAMRVLTDPAETGAVTLCLPQDVQGEAWDYPESFFTRRAHRLDRRPASVAQLADAVAAIKASRKPLIVCGGGVKYSRRRRSVDPFCRTLRRTVCRNPRRVKAALSLRIRITWAASAKPGCLAANLLAKEADLVIGLGTRFSDFTHLVKMDFSSTRGVRFLNINVSNFDALEAGWDSNAGGCPRRPSLPWTAPCPANPGKQAGASRLKACRAAS